Protein AF-A0A8H6ISG7-F1 (afdb_monomer)

pLDDT: mean 73.44, std 12.51, range [41.19, 93.44]

Structure (mmCIF, N/CA/C/O backbone):
data_AF-A0A8H6ISG7-F1
#
_entry.id   AF-A0A8H6ISG7-F1
#
loop_
_atom_site.group_PDB
_atom_site.id
_atom_site.type_symbol
_atom_site.label_atom_id
_atom_site.label_alt_id
_atom_site.label_comp_id
_atom_site.label_asym_id
_atom_site.label_entity_id
_atom_site.label_seq_id
_atom_site.pdbx_PDB_ins_code
_atom_site.Cartn_x
_atom_site.Cartn_y
_atom_site.Cartn_z
_atom_site.occupancy
_atom_site.B_iso_or_equiv
_atom_site.auth_seq_id
_atom_site.auth_comp_id
_atom_site.auth_asym_id
_atom_site.auth_atom_id
_atom_site.pdbx_PDB_model_num
ATOM 1 N N . MET A 1 1 ? -19.614 -17.439 -15.008 1.00 58.97 1 MET A N 1
ATOM 2 C CA . MET A 1 1 ? -18.173 -17.687 -14.762 1.00 58.97 1 MET A CA 1
ATOM 3 C C . MET A 1 1 ? -17.319 -16.466 -15.118 1.00 58.97 1 MET A C 1
ATOM 5 O O . MET A 1 1 ? -16.625 -15.982 -14.241 1.00 58.97 1 MET A O 1
ATOM 9 N N . ILE A 1 2 ? -17.455 -15.888 -16.321 1.00 61.12 2 ILE A N 1
ATOM 10 C CA . ILE A 1 2 ? -16.677 -14.717 -16.793 1.00 61.12 2 ILE A CA 1
ATOM 11 C C . ILE A 1 2 ? -16.737 -13.508 -15.840 1.00 61.12 2 ILE A C 1
ATOM 13 O O . ILE A 1 2 ? -15.701 -12.942 -15.509 1.00 61.12 2 ILE A O 1
ATOM 17 N N . PHE A 1 3 ? -17.918 -13.143 -15.332 1.00 62.28 3 PHE A N 1
ATOM 18 C CA . PHE A 1 3 ? -18.060 -12.014 -14.400 1.00 62.28 3 PHE A CA 1
ATOM 19 C C . PHE A 1 3 ? -17.389 -12.246 -13.044 1.00 62.28 3 PHE A C 1
ATOM 21 O O . PHE A 1 3 ? -16.776 -11.332 -12.502 1.00 62.28 3 PHE A O 1
ATOM 28 N N . ALA A 1 4 ? -17.436 -13.476 -12.527 1.00 59.69 4 ALA A N 1
ATOM 29 C CA . ALA A 1 4 ? -16.730 -13.838 -11.303 1.00 59.69 4 ALA A CA 1
ATOM 30 C C . ALA A 1 4 ? -15.213 -13.810 -11.507 1.00 59.69 4 ALA A C 1
ATOM 32 O O . ALA A 1 4 ? -14.496 -13.381 -10.610 1.00 59.69 4 ALA A O 1
ATOM 33 N N . THR A 1 5 ? -14.730 -14.207 -12.686 1.00 61.31 5 THR A N 1
ATOM 34 C CA . THR A 1 5 ? -13.318 -14.084 -13.058 1.00 61.31 5 THR A CA 1
ATOM 35 C C . THR A 1 5 ? -12.909 -12.617 -13.172 1.00 61.31 5 THR A C 1
ATOM 37 O O . THR A 1 5 ? -11.931 -12.232 -12.551 1.00 61.31 5 THR A O 1
ATOM 40 N N . ALA A 1 6 ? -13.684 -11.776 -13.864 1.00 61.09 6 ALA A N 1
ATOM 41 C CA . ALA A 1 6 ? -13.401 -10.347 -14.025 1.00 61.09 6 ALA A CA 1
ATOM 42 C C . ALA A 1 6 ? -13.440 -9.575 -12.693 1.00 61.09 6 ALA A C 1
ATOM 44 O O . ALA A 1 6 ? -12.592 -8.728 -12.441 1.00 61.09 6 ALA A O 1
ATOM 45 N N . ALA A 1 7 ? -14.387 -9.898 -11.810 1.00 61.16 7 ALA A N 1
ATOM 46 C CA . ALA A 1 7 ? -14.493 -9.285 -10.488 1.00 61.16 7 ALA A CA 1
ATOM 47 C C . ALA A 1 7 ? -13.478 -9.827 -9.471 1.00 61.16 7 ALA A C 1
ATOM 49 O O . ALA A 1 7 ? -13.265 -9.190 -8.443 1.00 61.16 7 ALA A O 1
ATOM 50 N N . ASN A 1 8 ? -12.870 -10.992 -9.725 1.00 63.88 8 ASN A N 1
ATOM 51 C CA . ASN A 1 8 ? -11.759 -11.539 -8.939 1.00 63.88 8 ASN A CA 1
ATOM 52 C C . ASN A 1 8 ? -10.390 -11.274 -9.574 1.00 63.88 8 ASN A C 1
ATOM 54 O O . ASN A 1 8 ? -9.382 -11.661 -8.985 1.00 63.88 8 ASN A O 1
ATOM 58 N N . TYR A 1 9 ? -10.341 -10.645 -10.748 1.00 60.16 9 TYR A N 1
ATOM 59 C CA . TYR A 1 9 ? -9.089 -10.375 -11.433 1.00 60.16 9 TYR A CA 1
ATOM 60 C C . TYR A 1 9 ? -8.355 -9.230 -10.729 1.00 60.16 9 TYR A C 1
ATOM 62 O O . TYR A 1 9 ? -8.958 -8.198 -10.440 1.00 60.16 9 TYR A O 1
ATOM 70 N N . ASN A 1 10 ? -7.078 -9.485 -10.445 1.00 61.47 10 ASN A N 1
ATOM 71 C CA . ASN A 1 10 ? -6.051 -8.635 -9.842 1.00 61.47 10 ASN A CA 1
ATOM 72 C C . ASN A 1 10 ? -6.325 -8.002 -8.451 1.00 61.47 10 ASN A C 1
ATOM 74 O O . ASN A 1 10 ? -7.437 -7.566 -8.137 1.00 61.47 10 ASN A O 1
ATOM 78 N N . PRO A 1 11 ? -5.302 -7.972 -7.571 1.00 61.62 11 PRO A N 1
ATOM 79 C CA . PRO A 1 11 ? -5.286 -7.173 -6.344 1.00 61.62 11 PRO A CA 1
ATOM 80 C C . PRO A 1 11 ? -5.482 -5.678 -6.628 1.00 61.62 11 PRO A C 1
ATOM 82 O O . PRO A 1 11 ? -4.610 -5.041 -7.222 1.00 61.62 11 PRO A O 1
ATOM 85 N N . ALA A 1 12 ? -6.585 -5.096 -6.148 1.00 76.19 12 ALA A N 1
ATOM 86 C CA . ALA A 1 12 ? -6.927 -3.719 -6.481 1.00 76.19 12 ALA A CA 1
ATOM 87 C C . ALA A 1 12 ? -6.268 -2.714 -5.535 1.00 76.19 12 ALA A C 1
ATOM 89 O O . ALA A 1 12 ? -6.306 -2.841 -4.305 1.00 76.19 12 ALA A O 1
ATOM 90 N N . VAL A 1 13 ? -5.736 -1.637 -6.116 1.00 84.25 13 VAL A N 1
ATOM 91 C CA . VAL A 1 13 ? -5.255 -0.476 -5.359 1.00 84.25 13 VAL A CA 1
ATOM 92 C C . VAL A 1 13 ? -6.395 0.510 -5.106 1.00 84.25 13 VAL A C 1
ATOM 94 O O . VAL A 1 13 ? -6.930 1.126 -6.034 1.00 84.25 13 VAL A O 1
ATOM 97 N N . VAL A 1 14 ? -6.741 0.723 -3.835 1.00 83.06 14 VAL A N 1
ATOM 98 C CA . VAL A 1 14 ? -7.757 1.691 -3.398 1.00 83.06 14 VAL A CA 1
ATOM 99 C C . VAL A 1 14 ? -7.090 2.929 -2.817 1.00 83.06 14 VAL A C 1
ATOM 101 O O . VAL A 1 14 ? -6.617 2.930 -1.684 1.00 83.06 14 VAL A O 1
ATOM 104 N N . TYR A 1 15 ? -7.083 4.022 -3.577 1.00 83.75 15 TYR A N 1
ATOM 105 C CA . TYR A 1 15 ? -6.537 5.296 -3.112 1.00 83.75 15 TYR A CA 1
ATOM 106 C C . TYR A 1 15 ? -7.538 6.061 -2.241 1.00 83.75 15 TYR A C 1
ATOM 108 O O . TYR A 1 15 ? -8.579 6.523 -2.724 1.00 83.75 15 TYR A O 1
ATOM 116 N N . ALA A 1 16 ? -7.183 6.279 -0.979 1.00 81.44 16 ALA A N 1
ATOM 117 C CA . ALA A 1 16 ? -8.003 7.000 -0.020 1.00 81.44 16 ALA A CA 1
ATOM 118 C C . ALA A 1 16 ? -7.260 8.168 0.637 1.00 81.44 16 ALA A C 1
ATOM 120 O O . ALA A 1 16 ? -6.038 8.178 0.799 1.00 81.44 16 ALA A O 1
ATOM 121 N N . GLU A 1 17 ? -8.042 9.160 1.042 1.00 80.44 17 GLU A N 1
ATOM 122 C CA . GLU A 1 17 ? -7.615 10.259 1.895 1.00 80.44 17 GLU A CA 1
ATOM 123 C C . GLU A 1 17 ? -8.287 10.129 3.256 1.00 80.44 17 GLU A C 1
ATOM 125 O O . GLU A 1 17 ? -9.472 9.797 3.361 1.00 80.44 17 GLU A O 1
ATOM 130 N N . LEU A 1 18 ? -7.510 10.388 4.304 1.00 78.25 18 LEU A N 1
ATOM 131 C CA . LEU A 1 18 ? -8.015 10.367 5.664 1.00 78.25 18 LEU A CA 1
ATOM 132 C C . LEU A 1 18 ? -8.812 11.644 5.938 1.00 78.25 18 LEU A C 1
ATOM 134 O O . LEU A 1 18 ? -8.313 12.752 5.751 1.00 78.25 18 LEU A O 1
ATOM 138 N N . LYS A 1 19 ? -10.044 11.485 6.417 1.00 76.94 19 LYS A N 1
ATOM 139 C CA . LYS A 1 19 ? -10.939 12.574 6.797 1.00 76.94 19 LYS A CA 1
ATOM 140 C C . LYS A 1 19 ? -11.297 12.455 8.272 1.00 76.94 19 LYS A C 1
ATOM 142 O O . LYS A 1 19 ? -11.947 11.497 8.694 1.00 76.94 19 LYS A O 1
ATOM 147 N N . MET A 1 20 ? -10.915 13.465 9.044 1.00 75.12 20 MET A N 1
ATOM 148 C CA . MET A 1 20 ? -11.363 13.619 10.424 1.00 75.12 20 MET A CA 1
ATOM 149 C C . MET A 1 20 ? -12.735 14.287 10.433 1.00 75.12 20 MET A C 1
ATOM 151 O O . MET A 1 20 ? -12.920 15.336 9.816 1.00 75.12 20 MET A O 1
ATOM 155 N N . ILE A 1 21 ? -13.697 13.680 11.122 1.00 72.12 21 ILE A N 1
ATOM 156 C CA . ILE A 1 21 ? -14.988 14.309 11.386 1.00 72.12 21 ILE A CA 1
ATOM 157 C C . ILE A 1 21 ? -14.853 15.036 12.728 1.00 72.12 21 ILE A C 1
ATOM 159 O O . ILE A 1 21 ? -14.630 14.373 13.749 1.00 72.12 21 ILE A O 1
ATOM 163 N N . PRO A 1 22 ? -14.945 16.377 12.754 1.00 62.28 22 PRO A N 1
ATOM 164 C CA . PRO A 1 22 ? -14.937 17.131 13.995 1.00 62.28 22 PRO A CA 1
ATOM 165 C C . PRO A 1 22 ? -16.258 16.879 14.731 1.00 62.28 22 PRO A C 1
ATOM 167 O O . PRO A 1 22 ? -17.225 17.606 14.561 1.00 62.28 22 PRO A O 1
ATOM 170 N N . ALA A 1 23 ? -16.314 15.818 15.530 1.00 55.38 23 ALA A N 1
ATOM 171 C CA . ALA A 1 23 ? -17.267 15.730 16.629 1.00 55.38 23 ALA A CA 1
ATOM 172 C C . ALA A 1 23 ? -16.659 16.460 17.838 1.00 55.38 23 ALA A C 1
ATOM 174 O O . ALA A 1 23 ? -15.430 16.498 17.975 1.00 55.38 23 ALA A O 1
ATOM 175 N N . GLY A 1 24 ? -17.506 17.076 18.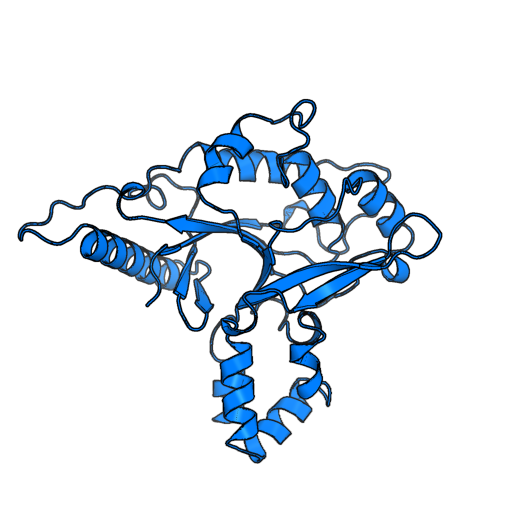663 1.00 55.75 24 GLY A N 1
ATOM 176 C CA . GLY A 1 24 ? -17.133 18.003 19.740 1.00 55.75 24 GLY A CA 1
ATOM 177 C C . GLY A 1 24 ? -16.155 17.466 20.789 1.00 55.75 24 GLY A C 1
ATOM 178 O O . GLY A 1 24 ? -15.590 18.261 21.525 1.00 55.75 24 GLY A O 1
ATOM 179 N N . GLU A 1 25 ? -15.855 16.166 20.801 1.00 64.62 25 GLU A N 1
ATOM 180 C CA . GLU A 1 25 ? -14.950 15.544 21.769 1.00 64.62 25 GLU A CA 1
ATOM 181 C C . GLU A 1 25 ? -13.854 14.700 21.104 1.00 64.62 25 GLU A C 1
ATOM 183 O O . GLU A 1 25 ? -13.923 14.319 19.929 1.00 64.62 25 GLU A O 1
ATOM 188 N N . TYR A 1 26 ? -12.781 14.482 21.860 1.00 63.06 26 TYR A N 1
ATOM 189 C CA . TYR A 1 26 ? -11.693 13.572 21.531 1.00 63.06 26 TYR A CA 1
ATOM 190 C C . TYR A 1 26 ? -12.002 12.200 22.153 1.00 63.06 26 TYR A C 1
ATOM 192 O O . TYR A 1 26 ? -12.434 12.171 23.303 1.00 63.06 26 TYR A O 1
ATOM 200 N N . PRO A 1 27 ? -11.774 11.070 21.461 1.00 68.88 27 PRO A N 1
ATOM 201 C CA . PRO A 1 27 ? -11.075 10.911 20.183 1.00 68.88 27 PRO A CA 1
ATOM 202 C C . PRO A 1 27 ? -11.920 11.276 18.954 1.00 68.88 27 PRO A C 1
ATOM 204 O O . PRO A 1 27 ? -13.132 11.059 18.891 1.00 68.88 27 PRO A O 1
ATOM 207 N N . LYS A 1 28 ? -11.254 11.808 17.922 1.00 74.12 28 LYS A N 1
ATOM 208 C CA . LYS A 1 28 ? -11.929 12.228 16.686 1.00 74.12 28 LYS A CA 1
ATOM 209 C C . LYS A 1 28 ? -12.389 11.006 15.898 1.00 74.12 28 LYS A C 1
ATOM 211 O O . LYS A 1 28 ? -11.669 10.018 15.805 1.00 74.12 28 LYS A O 1
ATOM 216 N N . LYS A 1 29 ? -13.567 11.075 15.273 1.00 75.62 29 LYS A N 1
ATOM 217 C CA . LYS A 1 29 ? -14.012 10.018 14.358 1.00 75.62 29 LYS A CA 1
ATOM 218 C C . LYS A 1 29 ? -13.212 10.098 13.061 1.00 75.62 29 LYS A C 1
ATOM 220 O O . LYS A 1 29 ? -13.208 11.131 12.385 1.00 75.62 29 LYS A O 1
ATOM 225 N N . ILE A 1 30 ? -12.558 8.997 12.710 1.00 76.94 30 ILE A N 1
ATOM 226 C CA . ILE A 1 30 ? -11.753 8.880 11.495 1.00 76.94 30 ILE A CA 1
ATOM 227 C C . ILE A 1 30 ? -12.571 8.184 10.418 1.00 76.94 30 ILE A C 1
ATOM 229 O O . ILE A 1 30 ? -13.151 7.123 10.629 1.00 76.94 30 ILE A O 1
ATOM 233 N N . THR A 1 31 ? -12.609 8.791 9.241 1.00 77.62 31 THR A N 1
ATOM 234 C CA . THR A 1 31 ? -13.238 8.225 8.050 1.00 77.62 31 THR A CA 1
ATOM 235 C C . THR A 1 31 ? -12.300 8.347 6.863 1.00 77.62 31 THR A C 1
ATOM 237 O O . THR A 1 31 ? -11.285 9.040 6.927 1.00 77.62 31 THR A O 1
ATOM 240 N N . PHE A 1 32 ? -12.636 7.670 5.774 1.00 79.56 32 PHE A N 1
ATOM 241 C CA . PHE A 1 32 ? -11.880 7.751 4.536 1.00 79.56 32 PHE A CA 1
ATOM 242 C C . PHE A 1 32 ? -12.788 8.255 3.432 1.00 79.56 32 PHE A C 1
ATOM 244 O O . PHE A 1 32 ? -13.911 7.776 3.270 1.00 79.56 32 PHE A O 1
ATOM 251 N N . SER A 1 33 ? -12.279 9.209 2.670 1.00 76.81 33 SER A N 1
ATOM 252 C CA . SER A 1 33 ? -12.863 9.632 1.406 1.00 76.81 33 SER A CA 1
ATOM 253 C C . SER A 1 33 ? -11.986 9.163 0.257 1.00 76.81 33 SER A C 1
ATOM 255 O O . SER A 1 33 ? -10.798 8.893 0.430 1.00 76.81 33 SER A O 1
ATOM 257 N N . SER A 1 34 ? -12.558 9.088 -0.937 1.00 72.12 34 SER A N 1
ATOM 258 C CA . SER A 1 34 ? -11.788 8.847 -2.157 1.00 72.12 34 SER A CA 1
ATOM 259 C C . SER A 1 34 ? -10.701 9.909 -2.314 1.00 72.12 34 SER A C 1
ATOM 261 O O . SER A 1 34 ? -11.002 11.102 -2.285 1.00 72.12 34 SER A O 1
ATOM 263 N N . GLY A 1 35 ? -9.446 9.481 -2.456 1.00 68.88 35 GLY A N 1
ATOM 264 C CA . GLY A 1 35 ? -8.317 10.405 -2.566 1.00 68.88 35 GLY A CA 1
ATOM 265 C C . GLY A 1 35 ? -8.165 11.009 -3.963 1.00 68.88 35 GLY A C 1
ATOM 266 O O . GLY A 1 35 ? -8.822 10.583 -4.915 1.00 68.88 35 GLY A O 1
ATOM 267 N N . ARG A 1 36 ? -7.235 11.958 -4.139 1.00 70.31 36 ARG A N 1
ATOM 268 C CA . ARG A 1 36 ? -6.942 12.557 -5.462 1.00 70.31 36 ARG A CA 1
ATOM 269 C C . ARG A 1 36 ? -6.574 11.546 -6.549 1.00 70.31 36 ARG A C 1
ATOM 271 O O . ARG A 1 36 ? -6.849 11.781 -7.718 1.00 70.31 36 ARG A O 1
ATOM 278 N N . ASN A 1 37 ? -5.983 10.413 -6.175 1.00 71.88 37 ASN A N 1
ATOM 279 C CA . ASN A 1 37 ? -5.624 9.347 -7.114 1.00 71.88 37 ASN A CA 1
ATOM 280 C C . ASN A 1 37 ? -6.754 8.329 -7.342 1.00 71.88 37 ASN A C 1
ATOM 282 O O . ASN A 1 37 ? -6.506 7.295 -7.953 1.00 71.88 37 ASN A O 1
ATOM 286 N N . ARG A 1 38 ? -7.994 8.603 -6.905 1.00 71.44 38 ARG A N 1
ATOM 287 C CA . ARG A 1 38 ? -9.145 7.698 -7.094 1.00 71.44 38 ARG A CA 1
ATOM 288 C C . ARG A 1 38 ? -9.345 7.269 -8.544 1.00 71.44 38 ARG A C 1
ATOM 290 O O . ARG A 1 38 ? -9.731 6.139 -8.804 1.00 71.44 38 ARG A O 1
ATOM 297 N N . GLU A 1 39 ? -9.042 8.158 -9.489 1.00 70.00 39 GLU A N 1
ATOM 298 C CA . GLU A 1 39 ? -9.181 7.894 -10.923 1.00 70.00 39 GLU A CA 1
ATOM 299 C C . GLU A 1 39 ? -8.242 6.805 -11.429 1.00 70.00 39 GLU A C 1
ATOM 301 O O . GLU A 1 39 ? -8.452 6.307 -12.534 1.00 70.00 39 GLU A O 1
ATOM 306 N N . ARG A 1 40 ? -7.219 6.475 -10.631 1.00 74.50 40 ARG A N 1
ATOM 307 C CA . ARG A 1 40 ? -6.215 5.467 -10.942 1.00 74.50 40 ARG A CA 1
ATOM 308 C C . ARG A 1 40 ? -6.540 4.090 -10.373 1.00 74.50 40 ARG A C 1
ATOM 310 O O . ARG A 1 40 ? -5.888 3.131 -10.760 1.00 74.50 40 ARG A O 1
ATOM 317 N N . SER A 1 41 ? -7.512 3.999 -9.466 1.00 70.81 41 SER A N 1
ATOM 318 C CA . SER A 1 41 ? -7.909 2.747 -8.822 1.00 70.81 41 SER A CA 1
ATOM 319 C C . SER A 1 41 ? -8.535 1.778 -9.827 1.00 70.81 41 SER A C 1
ATOM 321 O O . SER A 1 41 ? -9.353 2.195 -10.651 1.00 70.81 41 SER A O 1
ATOM 323 N N . GLU A 1 42 ? -8.213 0.487 -9.723 1.00 69.88 42 GLU A N 1
ATOM 324 C CA . GLU A 1 42 ? -8.805 -0.570 -10.562 1.00 69.88 42 GLU A CA 1
ATOM 325 C C . GLU A 1 42 ? -10.327 -0.677 -10.403 1.00 69.88 42 GLU A C 1
ATOM 327 O O . GLU A 1 42 ? -11.025 -1.036 -11.350 1.00 69.88 42 GLU A O 1
ATOM 332 N N . PHE A 1 43 ? -10.886 -0.224 -9.273 1.00 68.94 43 PHE A N 1
ATOM 333 C CA . PHE A 1 43 ? -12.339 -0.114 -9.101 1.00 68.94 43 PHE A CA 1
ATOM 334 C C . PHE A 1 43 ? -13.008 0.766 -10.161 1.00 68.94 43 PHE A C 1
ATOM 336 O O . PHE A 1 43 ? -14.195 0.602 -10.440 1.00 68.94 43 PHE A O 1
ATOM 343 N N . ARG A 1 44 ? -12.266 1.679 -10.802 1.00 67.75 44 ARG A N 1
ATOM 344 C CA . ARG A 1 44 ? -12.774 2.426 -11.954 1.00 67.75 44 ARG A CA 1
ATOM 345 C C . ARG A 1 44 ? -12.998 1.525 -13.165 1.00 67.75 44 ARG A C 1
ATOM 347 O O . ARG A 1 44 ? -13.991 1.723 -13.852 1.00 67.75 44 ARG A O 1
ATOM 354 N N . GLN A 1 45 ? -12.117 0.562 -13.434 1.00 71.62 45 GLN A N 1
ATOM 355 C CA . GLN A 1 45 ? -12.304 -0.373 -14.546 1.00 71.62 45 GLN A CA 1
ATOM 356 C C . GLN A 1 45 ? -13.523 -1.259 -14.296 1.00 71.62 45 GLN A C 1
ATOM 358 O O . GLN A 1 45 ? -14.384 -1.354 -15.167 1.00 71.62 45 GLN A O 1
ATOM 363 N N . LEU A 1 46 ? -13.671 -1.781 -13.073 1.00 73.25 46 LEU A N 1
ATOM 364 C CA . LEU A 1 46 ? -14.876 -2.510 -12.666 1.00 73.25 46 LEU A CA 1
ATOM 365 C C . LEU A 1 46 ? -16.138 -1.648 -12.822 1.00 73.25 46 LEU A C 1
ATOM 367 O O . LEU A 1 46 ? -17.154 -2.126 -13.315 1.00 73.25 46 LEU A O 1
ATOM 371 N N . ARG A 1 47 ? -16.073 -0.355 -12.475 1.00 72.94 47 ARG A N 1
ATOM 372 C CA . ARG A 1 47 ? -17.187 0.586 -12.668 1.00 72.94 47 ARG A CA 1
ATOM 373 C C . ARG A 1 47 ? -17.496 0.855 -14.134 1.00 72.94 47 ARG A C 1
ATOM 375 O O . ARG A 1 47 ? -18.665 0.872 -14.494 1.00 72.94 47 ARG A O 1
ATOM 382 N N . ASN A 1 48 ? -16.485 1.061 -14.970 1.00 75.38 48 ASN A N 1
ATOM 383 C CA . ASN A 1 48 ? -16.683 1.271 -16.401 1.00 75.38 48 ASN A CA 1
ATOM 384 C C . ASN A 1 48 ? -17.330 0.036 -17.044 1.00 75.38 48 ASN A C 1
ATOM 386 O O . ASN A 1 48 ? -18.278 0.178 -17.809 1.00 75.38 48 ASN A O 1
ATOM 390 N N . LEU A 1 49 ? -16.873 -1.164 -16.674 1.00 76.50 49 LEU A N 1
ATOM 391 C CA . LEU A 1 49 ? -17.476 -2.422 -17.109 1.00 76.50 49 LEU A CA 1
ATOM 392 C C . LEU A 1 49 ? -18.921 -2.560 -16.614 1.00 76.50 49 LEU A C 1
ATOM 394 O O . LEU A 1 49 ? -19.780 -2.970 -17.381 1.00 76.50 49 LEU A O 1
ATOM 398 N N . ALA A 1 50 ? -19.214 -2.176 -15.368 1.00 77.56 50 ALA A N 1
ATOM 399 C CA . ALA A 1 50 ? -20.572 -2.230 -14.819 1.00 77.56 50 ALA A CA 1
ATOM 400 C C . ALA A 1 50 ? -21.530 -1.244 -15.507 1.00 77.56 50 ALA A C 1
ATOM 402 O O . ALA A 1 50 ? -22.717 -1.517 -15.637 1.00 77.56 50 ALA A O 1
ATOM 403 N N . VAL A 1 51 ? -21.025 -0.091 -15.958 1.00 80.31 51 VAL A N 1
ATOM 404 C CA . VAL A 1 51 ? -21.808 0.857 -16.766 1.00 80.31 51 VAL A CA 1
ATOM 405 C C . VAL A 1 51 ? -22.068 0.295 -18.163 1.00 80.31 51 VAL A C 1
ATOM 407 O O . VAL A 1 51 ? -23.166 0.460 -18.683 1.00 80.31 51 VAL A O 1
ATOM 410 N N . ALA A 1 52 ? -21.073 -0.359 -18.763 1.00 83.88 52 ALA A N 1
ATOM 411 C CA . ALA A 1 52 ? -21.174 -0.894 -20.116 1.00 83.88 52 ALA A CA 1
ATOM 412 C C . ALA A 1 52 ? -21.992 -2.195 -20.204 1.00 83.88 52 ALA A C 1
ATOM 414 O O . ALA A 1 52 ? -22.573 -2.468 -21.250 1.00 83.88 52 ALA A O 1
ATOM 415 N N . ILE A 1 53 ? -22.027 -3.000 -19.135 1.00 84.25 53 ILE A N 1
ATOM 416 C CA . ILE A 1 53 ? -22.617 -4.345 -19.123 1.00 84.25 53 ILE A CA 1
ATOM 417 C C . ILE A 1 53 ? -23.588 -4.463 -17.930 1.00 84.25 53 ILE A C 1
ATOM 419 O O . ILE A 1 53 ? -23.146 -4.695 -16.797 1.00 84.25 53 ILE A O 1
ATOM 423 N N . PRO A 1 54 ? -24.910 -4.319 -18.146 1.00 84.38 54 PRO A N 1
ATOM 424 C CA . PRO A 1 54 ? -25.920 -4.374 -17.084 1.00 84.38 54 PRO A CA 1
ATOM 425 C C . PRO A 1 54 ? -25.888 -5.660 -16.243 1.00 84.38 54 PRO A C 1
ATOM 427 O O . PRO A 1 54 ? -26.041 -5.613 -15.022 1.00 84.38 54 PRO A O 1
ATOM 430 N N . GLU A 1 55 ? -25.620 -6.809 -16.861 1.00 82.62 55 GLU A N 1
ATOM 431 C CA . GLU A 1 55 ? -25.510 -8.107 -16.188 1.00 82.62 55 GLU A CA 1
ATOM 432 C C . GLU A 1 55 ? -24.294 -8.157 -15.255 1.00 82.62 55 GLU A C 1
ATOM 434 O O . GLU A 1 55 ? -24.345 -8.764 -14.182 1.00 82.62 55 GLU A O 1
ATOM 439 N N . PHE A 1 56 ? -23.206 -7.473 -15.623 1.00 80.06 56 PHE A N 1
ATOM 440 C CA . PHE A 1 56 ? -22.027 -7.346 -14.772 1.00 80.06 56 PHE A CA 1
ATOM 441 C C . PHE A 1 56 ? -22.299 -6.443 -13.568 1.00 80.06 56 PHE A C 1
ATOM 443 O O . PHE A 1 56 ? -21.852 -6.745 -12.461 1.00 80.06 56 PHE A O 1
ATOM 450 N N . ARG A 1 57 ? -23.082 -5.371 -13.746 1.00 80.25 57 ARG A N 1
ATOM 451 C CA . ARG A 1 57 ? -23.549 -4.540 -12.629 1.00 80.25 57 ARG A CA 1
ATOM 452 C C . ARG A 1 57 ? -24.395 -5.344 -11.650 1.00 80.25 57 ARG A C 1
ATOM 454 O O . ARG A 1 57 ? -24.102 -5.319 -10.459 1.00 80.25 57 ARG A O 1
ATOM 461 N N . ALA A 1 58 ? -25.388 -6.084 -12.142 1.00 80.12 58 ALA A N 1
ATOM 462 C CA . ALA A 1 58 ? -26.233 -6.931 -11.300 1.00 80.12 58 ALA A CA 1
ATOM 463 C C . ALA A 1 58 ? -25.401 -7.976 -10.534 1.00 80.12 58 ALA A C 1
ATOM 465 O O . ALA A 1 58 ? -25.617 -8.197 -9.343 1.00 80.12 58 ALA A O 1
ATOM 466 N N . PHE A 1 59 ? -24.390 -8.561 -11.188 1.00 80.38 59 PHE A N 1
ATOM 467 C CA . PHE A 1 59 ? -23.439 -9.463 -10.542 1.00 80.38 59 PHE A CA 1
ATOM 468 C C . PHE A 1 59 ? -22.646 -8.775 -9.418 1.00 80.38 59 PHE A C 1
ATOM 470 O O . PHE A 1 59 ? -22.566 -9.298 -8.305 1.00 80.38 59 PHE A O 1
ATOM 477 N N . LEU A 1 60 ? -22.073 -7.597 -9.680 1.00 73.75 60 LEU A N 1
ATOM 478 C CA . LEU A 1 60 ? -21.312 -6.842 -8.683 1.00 73.75 60 LEU A CA 1
ATOM 479 C C . LEU A 1 60 ? -22.188 -6.388 -7.514 1.00 73.75 60 LEU A C 1
ATOM 481 O O . LEU A 1 60 ? -21.739 -6.448 -6.375 1.00 73.75 60 LEU A O 1
ATOM 485 N N . GLU A 1 61 ? -23.431 -5.982 -7.761 1.00 76.44 61 GLU A N 1
ATOM 486 C CA . GLU A 1 61 ? -24.386 -5.611 -6.712 1.00 76.44 61 GLU A CA 1
ATOM 487 C C . GLU A 1 61 ? -24.821 -6.813 -5.862 1.00 76.44 61 GLU A C 1
ATOM 489 O O . GLU A 1 61 ? -25.050 -6.660 -4.663 1.00 76.44 61 GLU A O 1
ATOM 494 N N . ALA A 1 62 ? -24.885 -8.017 -6.436 1.00 75.81 62 ALA A N 1
ATOM 495 C CA . ALA A 1 62 ? -25.125 -9.240 -5.674 1.00 75.81 62 ALA A CA 1
ATOM 496 C C . ALA A 1 62 ? -23.925 -9.620 -4.784 1.00 75.81 62 ALA A C 1
ATOM 498 O O . ALA A 1 62 ? -24.116 -10.102 -3.671 1.00 75.81 62 ALA A O 1
ATOM 499 N N . GLN A 1 63 ? -22.692 -9.384 -5.251 1.00 70.94 63 GLN A N 1
ATOM 500 C CA . GLN A 1 63 ? -21.458 -9.733 -4.528 1.00 70.94 63 GLN A CA 1
ATOM 501 C C . GLN A 1 63 ? -21.040 -8.685 -3.486 1.00 70.94 63 GLN A C 1
ATOM 503 O O . GLN A 1 63 ? -20.626 -9.022 -2.381 1.00 70.94 63 GLN A O 1
ATOM 508 N N . LEU A 1 64 ? -21.126 -7.404 -3.843 1.00 65.62 64 LEU A N 1
ATOM 509 C CA . LEU A 1 64 ? -20.649 -6.261 -3.052 1.00 65.62 64 LEU A CA 1
ATOM 510 C C . LEU A 1 64 ? -21.802 -5.494 -2.374 1.00 65.62 64 LEU A C 1
ATOM 512 O O . LEU A 1 64 ? -21.575 -4.481 -1.702 1.00 65.62 64 LEU A O 1
ATOM 516 N N . GLY A 1 65 ? -23.044 -5.945 -2.576 1.00 65.81 65 GLY A N 1
ATOM 517 C CA . GLY A 1 65 ? -24.269 -5.246 -2.188 1.00 65.81 65 GLY A CA 1
ATOM 518 C C . GLY A 1 65 ? -24.625 -4.084 -3.128 1.00 65.81 65 GLY A C 1
ATOM 519 O O . GLY A 1 65 ? -23.818 -3.644 -3.949 1.00 65.81 65 GLY A O 1
ATOM 520 N N . LYS A 1 66 ? -25.810 -3.480 -2.929 1.00 58.75 66 LYS A N 1
ATOM 521 C CA . LYS A 1 66 ? -26.301 -2.258 -3.629 1.00 58.75 66 LYS A CA 1
ATOM 522 C C . LYS A 1 66 ? -25.418 -1.005 -3.435 1.00 58.75 66 LYS A C 1
ATOM 524 O O . LYS A 1 66 ? -25.782 0.113 -3.783 1.00 58.75 66 LYS A O 1
ATOM 529 N N . THR A 1 67 ? -24.256 -1.171 -2.822 1.00 57.94 67 THR A N 1
ATOM 530 C CA . THR A 1 67 ? -23.265 -0.155 -2.480 1.00 57.94 67 THR A CA 1
ATOM 531 C C . THR A 1 67 ? -22.261 0.130 -3.597 1.00 57.94 67 THR A C 1
ATOM 533 O O . THR A 1 67 ? -21.364 0.945 -3.387 1.00 57.94 67 THR A O 1
ATOM 536 N N . PHE A 1 68 ? -22.406 -0.476 -4.779 1.00 58.66 68 PHE A N 1
ATOM 537 C CA . PHE A 1 68 ? -21.472 -0.290 -5.892 1.00 58.66 68 PHE A CA 1
ATOM 538 C C . PHE A 1 68 ? -21.340 1.180 -6.343 1.00 58.66 68 PHE A C 1
ATOM 540 O O . PHE A 1 68 ? -20.235 1.715 -6.451 1.00 58.66 68 PHE A O 1
ATOM 547 N N . ASP A 1 69 ? -22.456 1.898 -6.480 1.00 59.78 69 ASP A N 1
ATOM 548 C CA . ASP A 1 69 ? -22.440 3.331 -6.819 1.00 59.78 69 ASP A CA 1
ATOM 549 C C . ASP A 1 69 ? -21.833 4.201 -5.701 1.00 59.78 69 ASP A C 1
ATOM 551 O O . ASP A 1 69 ? -21.329 5.306 -5.929 1.00 59.78 69 ASP A O 1
ATOM 555 N N . LEU A 1 70 ? -21.822 3.680 -4.471 1.00 58.66 70 LEU A N 1
ATOM 556 C CA . LEU A 1 70 ? -21.250 4.328 -3.297 1.00 58.66 70 LEU A CA 1
ATOM 557 C C . LEU A 1 70 ? -19.736 4.108 -3.168 1.00 58.66 70 LEU A C 1
ATOM 559 O O . LEU A 1 70 ? -19.116 4.803 -2.361 1.00 58.66 70 LEU A O 1
ATOM 563 N N . LEU A 1 71 ? -19.116 3.238 -3.975 1.00 58.44 71 LEU A N 1
ATOM 564 C CA . LEU A 1 71 ? -17.665 2.991 -3.947 1.00 58.44 71 LEU A CA 1
ATOM 565 C C . LEU A 1 71 ? -16.852 4.254 -4.248 1.00 58.44 71 LEU A C 1
ATOM 567 O O . LEU A 1 71 ? -15.797 4.480 -3.660 1.00 58.44 71 LEU A O 1
ATOM 571 N N . GLY A 1 72 ? -17.388 5.145 -5.090 1.00 57.66 72 GLY A N 1
ATOM 572 C CA . GLY A 1 72 ? -16.781 6.449 -5.358 1.00 57.66 72 GLY A CA 1
ATOM 573 C C . GLY A 1 72 ? -16.794 7.410 -4.161 1.00 57.66 72 GLY A C 1
ATOM 574 O O . GLY A 1 72 ? -16.035 8.382 -4.167 1.00 57.66 72 GLY A O 1
ATOM 575 N N . ARG A 1 73 ? -17.631 7.163 -3.142 1.00 62.44 73 ARG A N 1
ATOM 576 C CA . ARG A 1 73 ? -17.752 7.977 -1.916 1.00 62.44 73 ARG A CA 1
ATOM 577 C C . ARG A 1 73 ? -17.170 7.288 -0.676 1.00 62.44 73 ARG A C 1
ATOM 579 O O . ARG A 1 73 ? -16.630 7.980 0.182 1.00 62.44 73 ARG A O 1
ATOM 586 N N . TYR A 1 74 ? -17.254 5.961 -0.595 1.00 69.75 74 TYR A N 1
ATOM 587 C CA . TYR A 1 74 ? -16.826 5.147 0.544 1.00 69.75 74 TYR A CA 1
ATOM 588 C C . TYR A 1 74 ? -15.856 4.050 0.083 1.00 69.75 74 TYR A C 1
ATOM 590 O O . TYR A 1 74 ? -16.257 2.890 -0.035 1.00 69.75 74 TYR A O 1
ATOM 598 N N . PRO A 1 75 ? -14.576 4.390 -0.156 1.00 69.38 75 PRO A N 1
ATOM 599 C CA . PRO A 1 75 ? -13.601 3.468 -0.747 1.00 69.38 75 PRO A CA 1
ATOM 600 C C . PRO A 1 75 ? -13.404 2.183 0.067 1.00 69.38 75 PRO A C 1
ATOM 602 O O . PRO A 1 75 ? -13.122 1.129 -0.486 1.00 69.38 75 PRO A O 1
ATOM 605 N N . LEU A 1 76 ? -13.609 2.244 1.384 1.00 73.69 76 LEU A N 1
ATOM 606 C CA . LEU A 1 76 ? -13.416 1.100 2.274 1.00 73.69 76 LEU A CA 1
ATOM 607 C C . LEU A 1 76 ? -14.436 -0.022 2.066 1.00 73.69 76 LEU A C 1
ATOM 609 O O . LEU A 1 76 ? -14.122 -1.174 2.335 1.00 73.69 76 LEU A O 1
ATOM 613 N N . LYS A 1 77 ? -15.639 0.300 1.569 1.00 71.12 77 LYS A N 1
ATOM 614 C CA . LYS A 1 77 ? -16.668 -0.710 1.278 1.00 71.12 77 LYS A CA 1
ATOM 615 C C . LYS A 1 77 ? -16.298 -1.595 0.087 1.00 71.12 77 LYS A C 1
ATOM 617 O O . LYS A 1 77 ? -16.895 -2.649 -0.080 1.00 71.12 77 LYS A O 1
ATOM 622 N N . ALA A 1 78 ? -15.347 -1.151 -0.733 1.00 66.75 78 ALA A N 1
ATOM 623 C CA . ALA A 1 78 ? -14.881 -1.876 -1.907 1.00 66.75 78 ALA A CA 1
ATOM 624 C C . ALA A 1 78 ? -13.854 -2.961 -1.562 1.00 66.75 78 ALA A C 1
ATOM 626 O O . ALA A 1 78 ? -13.671 -3.883 -2.344 1.00 66.75 78 ALA A O 1
ATOM 627 N N . ILE A 1 79 ? -13.163 -2.831 -0.425 1.00 77.75 79 ILE A N 1
ATOM 628 C CA . ILE A 1 79 ? -11.957 -3.608 -0.132 1.00 77.75 79 ILE A CA 1
ATOM 629 C C . ILE A 1 79 ? -12.313 -5.072 0.114 1.00 77.75 79 ILE A C 1
ATOM 631 O O . ILE A 1 79 ? -13.005 -5.409 1.079 1.00 77.75 79 ILE A O 1
ATOM 635 N N . ARG A 1 80 ? -11.769 -5.940 -0.739 1.00 78.31 80 ARG A N 1
ATOM 636 C CA . ARG A 1 80 ? -11.851 -7.398 -0.648 1.00 78.31 80 ARG A CA 1
ATOM 637 C C . ARG A 1 80 ? -10.747 -7.940 0.262 1.00 78.31 80 ARG A C 1
ATOM 639 O O . ARG A 1 80 ? -9.847 -8.630 -0.203 1.00 78.31 80 ARG A O 1
ATOM 646 N N . GLY A 1 81 ? -10.805 -7.623 1.555 1.00 81.56 81 GLY A N 1
ATOM 647 C CA . GLY A 1 81 ? -10.013 -8.327 2.567 1.00 81.56 81 GLY A CA 1
ATOM 648 C C . GLY A 1 81 ? -8.503 -8.330 2.308 1.00 81.56 81 GLY A C 1
ATOM 649 O O . GLY A 1 81 ? -7.850 -7.289 2.245 1.00 81.56 81 GLY A O 1
ATOM 650 N N . ASP A 1 82 ? -7.988 -9.549 2.199 1.00 80.81 82 ASP A N 1
ATOM 651 C CA . ASP A 1 82 ? -6.612 -9.964 1.928 1.00 80.81 82 ASP A CA 1
ATOM 652 C C . ASP A 1 82 ? -6.154 -9.698 0.486 1.00 80.81 82 ASP A C 1
ATOM 654 O O . ASP A 1 82 ? -4.952 -9.625 0.234 1.00 80.81 82 ASP A O 1
ATOM 658 N N . LYS A 1 83 ? -7.086 -9.501 -0.454 1.00 82.75 83 LYS A N 1
ATOM 659 C CA . LYS A 1 83 ? -6.768 -9.286 -1.873 1.00 82.75 83 LYS A CA 1
ATOM 660 C C . LYS A 1 83 ? -6.407 -7.847 -2.200 1.00 82.75 83 LYS A C 1
ATOM 662 O O . LYS A 1 83 ? -5.559 -7.616 -3.047 1.00 82.75 83 LYS A O 1
ATOM 667 N N . ASP A 1 84 ? -7.060 -6.876 -1.571 1.00 84.88 84 ASP A N 1
ATOM 668 C CA . ASP A 1 84 ? -6.943 -5.466 -1.958 1.00 84.88 84 ASP A CA 1
ATOM 669 C C . ASP A 1 84 ? -6.046 -4.686 -1.005 1.00 84.88 84 ASP A C 1
ATOM 671 O O . ASP A 1 84 ? -5.904 -5.044 0.164 1.00 84.88 84 ASP A O 1
ATOM 675 N N . ILE A 1 85 ? -5.479 -3.580 -1.493 1.00 89.19 85 ILE A N 1
ATOM 676 C CA . ILE A 1 85 ? -4.663 -2.662 -0.694 1.00 89.19 85 ILE A CA 1
ATOM 677 C C . ILE A 1 85 ? -5.315 -1.283 -0.574 1.00 89.19 85 ILE A C 1
ATOM 679 O O . ILE A 1 85 ? -5.630 -0.620 -1.565 1.00 89.19 85 ILE A O 1
ATOM 683 N N . LEU A 1 86 ? -5.461 -0.806 0.665 1.00 88.81 86 LEU A N 1
ATOM 684 C CA . LEU A 1 86 ? -5.858 0.570 0.961 1.00 88.81 86 LEU A CA 1
ATOM 685 C C . LEU A 1 86 ? -4.632 1.480 0.964 1.00 88.81 86 LEU A C 1
ATOM 687 O O . LEU A 1 86 ? -3.883 1.504 1.938 1.00 88.81 86 LEU A O 1
ATOM 691 N N . VAL A 1 87 ? -4.439 2.269 -0.089 1.00 88.50 87 VAL A N 1
ATOM 692 C CA . VAL A 1 87 ? -3.332 3.226 -0.178 1.00 88.50 87 VAL A CA 1
ATOM 693 C C . VAL A 1 87 ? -3.743 4.587 0.360 1.00 88.50 87 VAL A C 1
ATOM 695 O O . VAL A 1 87 ? -4.619 5.263 -0.183 1.00 88.50 87 VAL A O 1
ATOM 698 N N . ILE A 1 88 ? -3.043 5.022 1.400 1.00 84.00 88 ILE A N 1
ATOM 699 C CA . ILE A 1 88 ? -3.280 6.276 2.105 1.00 84.00 88 ILE A CA 1
ATOM 700 C C . ILE A 1 88 ? -2.211 7.284 1.695 1.00 84.00 88 ILE A C 1
ATOM 702 O O . ILE A 1 88 ? -1.009 7.006 1.735 1.00 84.00 88 ILE A O 1
ATOM 706 N N . SER A 1 89 ? -2.654 8.478 1.303 1.00 74.50 89 SER A N 1
ATOM 707 C CA . SER A 1 89 ? -1.766 9.600 1.008 1.00 74.50 89 SER A CA 1
ATOM 708 C C . SER A 1 89 ? -1.809 10.641 2.123 1.00 74.50 89 SER A C 1
ATOM 710 O O . SER A 1 89 ? -2.861 11.202 2.419 1.00 74.50 89 SER A O 1
ATOM 712 N N . PHE A 1 90 ? -0.651 10.947 2.709 1.00 66.31 90 PHE A N 1
ATOM 713 C CA . PHE A 1 90 ? -0.528 11.919 3.804 1.00 66.31 90 PHE A CA 1
ATOM 714 C C . PHE A 1 90 ? -0.195 13.346 3.340 1.00 66.31 90 PHE A C 1
ATOM 716 O O . PHE A 1 90 ? 0.103 14.212 4.157 1.00 66.31 90 PHE A O 1
ATOM 723 N N . HIS A 1 91 ? -0.278 13.628 2.035 1.00 56.44 91 HIS A N 1
ATOM 724 C CA . HIS A 1 91 ? 0.080 14.931 1.457 1.00 56.44 91 HIS A CA 1
ATOM 725 C C . HIS A 1 91 ? -0.745 16.123 1.966 1.00 56.44 91 HIS A C 1
ATOM 727 O O . HIS A 1 91 ? -0.321 17.263 1.805 1.00 56.44 91 HIS A O 1
ATOM 733 N N . ARG A 1 92 ? -1.931 15.891 2.536 1.00 51.41 92 ARG A N 1
ATOM 734 C CA . ARG A 1 92 ? -2.809 16.939 3.076 1.00 51.41 92 ARG A CA 1
ATOM 735 C C . ARG A 1 92 ? -3.342 16.552 4.445 1.00 51.41 92 ARG A C 1
ATOM 737 O O . ARG A 1 92 ? -4.549 16.551 4.651 1.00 51.41 92 ARG A O 1
ATOM 744 N N . PHE A 1 93 ? -2.467 16.174 5.368 1.00 55.12 93 PHE A N 1
ATOM 745 C CA . PHE A 1 93 ? -2.925 15.940 6.729 1.00 55.12 93 PHE A CA 1
ATOM 746 C C . PHE A 1 93 ? -3.214 17.290 7.414 1.00 55.12 93 PHE A C 1
ATOM 748 O O . PHE A 1 93 ? -2.278 18.066 7.621 1.00 55.12 93 PHE A O 1
ATOM 755 N N . PRO A 1 94 ? -4.482 17.624 7.730 1.00 41.19 94 PRO A N 1
ATOM 756 C CA . PRO A 1 94 ? -4.812 18.892 8.353 1.00 41.19 94 PRO A CA 1
ATOM 757 C C . PRO A 1 94 ? -4.589 18.750 9.862 1.00 41.19 94 PRO A C 1
ATOM 759 O O . PRO A 1 94 ? -5.470 18.319 10.596 1.00 41.19 94 PRO A O 1
ATOM 762 N N . GLY A 1 95 ? -3.391 19.090 10.327 1.00 52.12 95 GLY A N 1
ATOM 763 C CA . GLY A 1 95 ? -3.115 19.283 11.751 1.00 52.12 95 GLY A CA 1
ATOM 764 C C . GLY A 1 95 ? -2.586 18.070 12.523 1.00 52.12 95 GLY A C 1
ATOM 765 O O . GLY A 1 95 ? -2.630 16.920 12.099 1.00 52.12 95 GLY A O 1
ATOM 766 N N . PHE A 1 96 ? -2.028 18.371 13.693 1.00 58.56 96 PHE A N 1
ATOM 767 C CA . PHE A 1 96 ? -1.344 17.441 14.587 1.00 58.56 96 PHE A CA 1
ATOM 768 C C . PHE A 1 96 ? -2.338 16.520 15.307 1.00 58.56 96 PHE A C 1
ATOM 770 O O . PHE A 1 96 ? -2.720 16.783 16.445 1.00 58.56 96 PHE A O 1
ATOM 777 N N . LEU A 1 97 ? -2.767 15.425 14.673 1.00 66.12 97 LEU A N 1
ATOM 778 C CA . LEU A 1 97 ? -3.498 14.387 15.400 1.00 66.12 97 LEU A CA 1
ATOM 779 C C . LEU A 1 97 ? -2.519 13.604 16.284 1.00 66.12 97 LEU A C 1
ATOM 781 O O . LEU A 1 97 ? -1.535 13.039 15.801 1.00 66.12 97 LEU A O 1
ATOM 785 N N . ASN A 1 98 ? -2.796 13.545 17.588 1.00 73.00 98 ASN A N 1
ATOM 786 C CA . ASN A 1 98 ? -2.076 12.655 18.491 1.00 73.00 98 ASN A CA 1
ATOM 787 C C . ASN A 1 98 ? -2.516 11.207 18.222 1.00 73.00 98 ASN A C 1
ATOM 789 O O . ASN A 1 98 ? -3.468 10.713 18.818 1.00 73.00 98 ASN A O 1
ATOM 793 N N . TRP A 1 99 ? -1.833 10.532 17.298 1.00 74.75 99 TRP A N 1
ATOM 794 C CA . TRP A 1 99 ? -2.150 9.156 16.908 1.00 74.75 99 TRP A CA 1
ATOM 795 C C . TRP A 1 99 ? -2.086 8.160 18.058 1.00 74.75 99 TRP A C 1
ATOM 797 O O . TRP A 1 99 ? -2.837 7.189 18.064 1.00 74.75 99 TRP A O 1
ATOM 807 N N . ARG A 1 100 ? -1.215 8.413 19.040 1.00 72.62 100 ARG A N 1
ATOM 808 C CA . ARG A 1 100 ? -1.079 7.554 20.212 1.00 72.62 100 ARG A CA 1
ATOM 809 C C . ARG A 1 100 ? -2.319 7.637 21.088 1.00 72.62 100 ARG A C 1
ATOM 811 O O . ARG A 1 100 ? -2.939 6.615 21.356 1.00 72.62 100 ARG A O 1
ATOM 818 N N . ALA A 1 101 ? -2.709 8.847 21.485 1.00 72.31 101 ALA A N 1
ATOM 819 C CA . ALA A 1 101 ? -3.914 9.039 22.286 1.00 72.31 101 ALA A CA 1
ATOM 820 C C . ALA A 1 101 ? -5.178 8.611 21.512 1.00 72.31 101 ALA A C 1
ATOM 822 O O . ALA A 1 101 ? -6.088 8.030 22.099 1.00 72.31 101 ALA A O 1
ATOM 823 N N . GLN A 1 102 ? -5.189 8.777 20.185 1.00 74.38 102 GLN A N 1
ATOM 824 C CA . GLN A 1 102 ? -6.282 8.320 19.331 1.00 74.38 102 GLN A CA 1
ATOM 825 C C . GLN A 1 102 ? -6.387 6.799 19.375 1.00 74.38 102 GLN A C 1
ATOM 827 O O . GLN A 1 102 ? -7.484 6.289 19.564 1.00 74.38 102 GLN A O 1
ATOM 832 N N . ALA A 1 103 ? -5.271 6.081 19.231 1.00 72.19 103 ALA A N 1
ATOM 833 C CA . ALA A 1 103 ? -5.255 4.626 19.266 1.00 72.19 103 ALA A CA 1
ATOM 834 C C . ALA A 1 103 ? -5.657 4.082 20.648 1.00 72.19 103 ALA A C 1
ATOM 836 O O . ALA A 1 103 ? -6.414 3.119 20.713 1.00 72.19 103 ALA A O 1
ATOM 837 N N . VAL A 1 104 ? -5.218 4.725 21.742 1.00 71.62 104 VAL A N 1
ATOM 838 C CA . VAL A 1 104 ? -5.592 4.355 23.125 1.00 71.62 104 VAL A CA 1
ATOM 839 C C . VAL A 1 104 ? -7.102 4.455 23.301 1.00 71.62 104 VAL A C 1
ATOM 841 O O . VAL A 1 104 ? -7.764 3.470 23.617 1.00 71.62 104 VAL A O 1
ATOM 844 N N . LEU A 1 105 ? -7.669 5.626 23.016 1.00 68.81 105 LEU A N 1
ATOM 845 C CA . LEU A 1 105 ? -9.094 5.875 23.228 1.00 68.81 105 LEU A CA 1
ATOM 846 C C . LEU A 1 105 ? -9.978 5.127 22.221 1.00 68.81 105 LEU A C 1
ATOM 848 O O . LEU A 1 105 ? -11.050 4.639 22.577 1.00 68.81 105 LEU A O 1
ATOM 852 N N . SER A 1 106 ? -9.513 4.969 20.978 1.00 67.69 106 SER A N 1
ATOM 853 C CA . SER A 1 106 ? -10.185 4.123 19.986 1.00 67.69 106 SER A CA 1
ATOM 854 C C . SER A 1 106 ? -10.135 2.650 20.374 1.00 67.69 106 SER A C 1
ATOM 856 O O . SER A 1 106 ? -11.030 1.913 19.995 1.00 67.69 106 SER A O 1
ATOM 858 N N . GLY A 1 107 ? -9.140 2.205 21.140 1.00 65.62 107 GLY A N 1
ATOM 859 C CA . GLY A 1 107 ? -9.101 0.847 21.669 1.00 65.62 107 GLY A CA 1
ATOM 860 C C . GLY A 1 107 ? -10.277 0.547 22.601 1.00 65.62 107 GLY A C 1
ATOM 861 O O . GLY A 1 107 ? -10.922 -0.488 22.456 1.00 65.62 107 GLY A O 1
ATOM 862 N N . PHE A 1 108 ? -10.614 1.481 23.496 1.00 66.31 108 PHE A N 1
ATOM 863 C CA . PHE A 1 108 ? -11.749 1.336 24.417 1.00 66.31 108 PHE A CA 1
ATOM 864 C C . PHE A 1 108 ? -13.111 1.365 23.713 1.00 66.31 108 PHE A C 1
ATOM 866 O O . PHE A 1 108 ? -14.059 0.738 24.178 1.00 66.31 108 PHE A O 1
ATOM 873 N N . ASN A 1 109 ? -13.226 2.075 22.587 1.00 66.81 109 ASN A N 1
ATOM 874 C CA . ASN A 1 109 ? -14.481 2.188 21.846 1.00 66.81 109 ASN A CA 1
ATOM 875 C C . ASN A 1 109 ? -14.248 2.149 20.325 1.00 66.81 109 ASN A C 1
ATOM 877 O O . ASN A 1 109 ? -14.484 3.109 19.579 1.00 66.81 109 ASN A O 1
ATOM 881 N N . TYR A 1 110 ? -13.774 0.987 19.868 1.00 65.38 110 TYR A N 1
ATOM 882 C CA . TYR A 1 110 ? -13.299 0.773 18.499 1.00 65.38 110 TYR A CA 1
ATOM 883 C C . TYR A 1 110 ? -14.365 0.995 17.432 1.00 65.38 110 TYR A C 1
ATOM 885 O O . TYR A 1 110 ? -14.084 1.550 16.370 1.00 65.38 110 TYR A O 1
ATOM 893 N N . ARG A 1 111 ? -15.613 0.616 17.726 1.00 63.75 111 ARG A N 1
ATOM 894 C CA . ARG A 1 111 ? -16.746 0.795 16.807 1.00 63.75 111 ARG A CA 1
ATOM 895 C C . ARG A 1 111 ? -17.058 2.271 16.545 1.00 63.75 111 ARG A C 1
ATOM 897 O O . ARG A 1 111 ? -17.540 2.598 15.462 1.00 63.75 111 ARG A O 1
ATOM 904 N N . THR A 1 112 ? -16.763 3.142 17.509 1.00 63.31 112 THR A N 1
ATOM 905 C CA . THR A 1 112 ? -17.149 4.558 17.472 1.00 63.31 112 THR A CA 1
ATOM 906 C C . THR A 1 112 ? -16.021 5.453 16.956 1.00 63.31 112 THR A C 1
ATOM 908 O O . THR A 1 112 ? -16.283 6.375 16.179 1.00 63.31 112 THR A O 1
ATOM 911 N N . HIS A 1 113 ? -14.768 5.163 17.328 1.00 59.41 113 HIS A N 1
ATOM 912 C CA . HIS A 1 113 ? -13.631 6.061 17.069 1.00 59.41 113 HIS A CA 1
ATOM 913 C C . HIS A 1 113 ? -12.456 5.419 16.317 1.00 59.41 113 HIS A C 1
ATOM 915 O O . HIS A 1 113 ? -11.621 6.143 15.770 1.00 59.41 113 HIS A O 1
ATOM 921 N N . GLY A 1 114 ? -12.411 4.085 16.241 1.00 63.09 114 GLY A N 1
ATOM 922 C CA . GLY A 1 114 ? -11.419 3.353 15.458 1.00 63.09 114 GLY A CA 1
ATOM 923 C C . GLY A 1 114 ? -11.726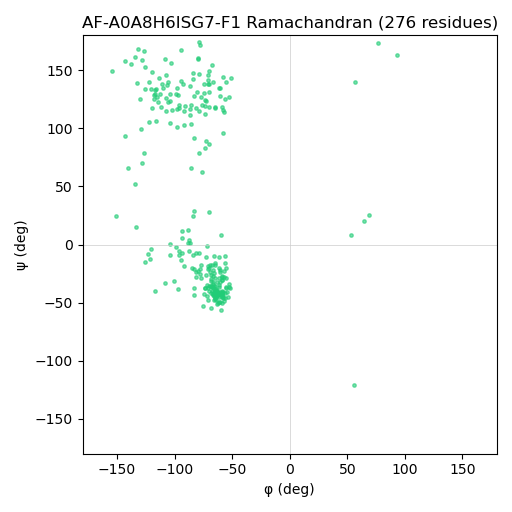 3.349 13.960 1.00 63.09 114 GLY A C 1
ATOM 924 O O . GLY A 1 114 ? -12.799 3.759 13.509 1.00 63.09 114 GLY A O 1
ATOM 925 N N . ILE A 1 115 ? -10.782 2.842 13.163 1.00 71.62 115 ILE A N 1
ATOM 926 C CA . ILE A 1 115 ? -11.009 2.587 11.735 1.00 71.62 115 ILE A CA 1
ATOM 927 C C . ILE A 1 115 ? -11.795 1.278 11.624 1.00 71.62 115 ILE A C 1
ATOM 929 O O . ILE A 1 115 ? -11.231 0.225 11.363 1.00 71.62 115 ILE A O 1
ATOM 933 N N . SER A 1 116 ? -13.104 1.330 11.867 1.00 57.44 116 SER A N 1
ATOM 934 C CA . SER A 1 116 ? -13.976 0.165 12.100 1.00 57.44 116 SER A CA 1
ATOM 935 C C . SER A 1 116 ? -14.260 -0.739 10.884 1.00 57.44 116 SER A C 1
ATOM 937 O O . SER A 1 116 ? -15.300 -1.390 10.813 1.00 57.44 116 SER A O 1
ATOM 939 N N . GLN A 1 117 ? -13.350 -0.814 9.913 1.00 65.00 117 GLN A N 1
ATOM 940 C CA . GLN A 1 117 ? -13.510 -1.627 8.710 1.00 65.00 117 GLN A CA 1
ATOM 941 C C . GLN A 1 117 ? -12.783 -2.957 8.859 1.00 65.00 117 GLN A C 1
ATOM 943 O O . GLN A 1 117 ? -11.571 -3.045 8.667 1.00 65.00 117 GLN A O 1
ATOM 948 N N . GLN A 1 118 ? -13.550 -4.002 9.166 1.00 65.19 118 GLN A N 1
ATOM 949 C CA . GLN A 1 118 ? -13.025 -5.354 9.371 1.00 65.19 118 GLN A CA 1
ATOM 950 C C . GLN A 1 118 ? -12.405 -5.981 8.116 1.00 65.19 118 GLN A C 1
ATOM 952 O O . GLN A 1 118 ? -11.610 -6.914 8.209 1.00 65.19 118 GLN A O 1
ATOM 957 N N . ASN A 1 119 ? -12.723 -5.426 6.949 1.00 75.12 119 ASN A N 1
ATOM 958 C CA . ASN A 1 119 ? -12.276 -5.937 5.660 1.00 75.12 119 ASN A CA 1
ATOM 959 C C . ASN A 1 119 ? -10.926 -5.356 5.215 1.00 75.12 119 ASN A C 1
ATOM 961 O O . ASN A 1 119 ? -10.461 -5.692 4.136 1.00 75.12 119 ASN A O 1
ATOM 965 N N . VAL A 1 120 ? -10.279 -4.487 5.999 1.00 83.88 120 VAL A N 1
ATOM 966 C CA . VAL A 1 120 ? -8.962 -3.940 5.631 1.00 83.88 120 VAL A CA 1
ATOM 967 C C . VAL A 1 120 ? -7.856 -4.810 6.218 1.00 83.88 120 VAL A C 1
ATOM 969 O O . VAL A 1 120 ? -7.557 -4.706 7.408 1.00 83.88 120 VAL A O 1
ATOM 972 N N . ARG A 1 121 ? -7.235 -5.640 5.372 1.00 87.94 121 ARG A N 1
ATOM 973 C CA . ARG A 1 121 ? -6.078 -6.477 5.740 1.00 87.94 121 ARG A CA 1
ATOM 974 C C . ARG A 1 121 ? -4.749 -5.887 5.279 1.00 87.94 121 ARG A C 1
ATOM 976 O O . ARG A 1 121 ? -3.752 -6.013 5.983 1.00 87.94 121 ARG A O 1
ATOM 983 N N . ASN A 1 122 ? -4.736 -5.168 4.158 1.00 91.12 122 ASN A N 1
ATOM 984 C CA . ASN A 1 122 ? -3.524 -4.566 3.607 1.00 91.12 122 ASN A CA 1
ATOM 985 C C . ASN A 1 122 ? -3.625 -3.038 3.559 1.00 91.12 122 ASN A C 1
ATOM 987 O O . ASN A 1 122 ? -4.539 -2.479 2.944 1.00 91.12 122 ASN A O 1
ATOM 991 N N . VAL A 1 123 ? -2.654 -2.350 4.159 1.00 90.81 123 VAL A N 1
ATOM 992 C CA . VAL A 1 123 ? -2.555 -0.884 4.123 1.00 90.81 123 VAL A CA 1
ATOM 993 C C . VAL A 1 123 ? -1.267 -0.473 3.432 1.00 90.81 123 VAL A C 1
ATOM 995 O O . VAL A 1 123 ? -0.184 -0.910 3.801 1.00 90.81 123 VAL A O 1
ATOM 998 N N . GLY A 1 124 ? -1.387 0.405 2.444 1.00 90.44 124 GLY A N 1
ATOM 999 C CA . GLY A 1 124 ? -0.281 1.036 1.747 1.00 90.44 124 GLY A CA 1
ATOM 1000 C C . GLY A 1 124 ? -0.098 2.491 2.164 1.00 90.44 124 GLY A C 1
ATOM 1001 O O . GLY A 1 124 ? -1.060 3.244 2.303 1.00 90.44 124 GLY A O 1
ATOM 1002 N N . LEU A 1 125 ? 1.147 2.919 2.310 1.00 86.88 125 LEU A N 1
ATOM 1003 C CA . LEU A 1 125 ? 1.518 4.291 2.634 1.00 86.88 125 LEU A CA 1
ATOM 1004 C C . LEU A 1 125 ? 2.300 4.856 1.455 1.00 86.88 125 LEU A C 1
ATOM 1006 O O . LEU A 1 125 ? 3.451 4.486 1.230 1.00 86.88 125 LEU A O 1
ATOM 1010 N N . SER A 1 126 ? 1.673 5.741 0.679 1.00 80.50 126 SER A N 1
ATOM 1011 C CA . SER A 1 126 ? 2.364 6.385 -0.440 1.00 80.50 126 SER A CA 1
ATOM 1012 C C . SER A 1 126 ? 3.246 7.507 0.085 1.00 80.50 126 SER A C 1
ATOM 1014 O O . SER A 1 126 ? 2.739 8.528 0.556 1.00 80.50 126 SER A O 1
ATOM 1016 N N . ILE A 1 127 ? 4.558 7.350 -0.078 1.00 70.44 127 ILE A N 1
ATOM 1017 C CA . ILE A 1 127 ? 5.542 8.371 0.279 1.00 70.44 127 ILE A CA 1
ATOM 1018 C C . ILE A 1 127 ? 6.096 9.001 -1.000 1.00 70.44 127 ILE A C 1
ATOM 1020 O O . ILE A 1 127 ? 6.348 8.325 -1.998 1.00 70.44 127 ILE A O 1
ATOM 1024 N N . ALA A 1 128 ? 6.237 10.326 -0.998 1.00 66.00 128 ALA A N 1
ATOM 1025 C CA . ALA A 1 128 ? 6.984 10.999 -2.051 1.00 66.00 128 ALA A CA 1
ATOM 1026 C C . ALA A 1 128 ? 8.488 10.760 -1.837 1.00 66.00 128 ALA A C 1
ATOM 1028 O O . ALA A 1 128 ? 8.936 10.889 -0.702 1.00 66.00 128 ALA A O 1
ATOM 1029 N N . PRO A 1 129 ? 9.274 10.486 -2.892 1.00 59.94 129 PRO A N 1
ATOM 1030 C CA . PRO A 1 129 ? 10.709 10.219 -2.778 1.00 59.94 129 PRO A CA 1
ATOM 1031 C C . PRO A 1 129 ? 11.472 11.290 -1.993 1.00 59.94 129 PRO A C 1
ATOM 1033 O O . PRO A 1 129 ? 12.289 10.960 -1.151 1.00 59.94 129 PRO A O 1
ATOM 1036 N N . THR A 1 130 ? 11.103 12.564 -2.159 1.00 59.16 130 THR A N 1
ATOM 1037 C CA . THR A 1 130 ? 11.679 13.713 -1.432 1.00 59.16 130 THR A CA 1
ATOM 1038 C C . THR A 1 130 ? 11.481 13.674 0.086 1.00 59.16 130 THR A C 1
ATOM 1040 O O . THR A 1 130 ? 12.022 14.513 0.796 1.00 59.16 130 THR A O 1
ATOM 1043 N N . HIS A 1 131 ? 10.646 12.771 0.599 1.00 59.78 131 HIS A N 1
ATOM 1044 C CA . HIS A 1 131 ? 10.406 12.601 2.029 1.00 59.78 131 HIS A CA 1
ATOM 1045 C C . HIS A 1 131 ? 11.107 11.364 2.602 1.00 59.78 131 HIS A C 1
ATOM 1047 O O . HIS A 1 131 ? 11.102 11.220 3.819 1.00 59.78 131 HIS A O 1
ATOM 1053 N N . LEU A 1 132 ? 11.685 10.484 1.775 1.00 60.72 132 LEU A N 1
ATOM 1054 C CA . LEU A 1 132 ? 12.349 9.267 2.255 1.00 60.72 132 LEU A CA 1
ATOM 1055 C C . LEU A 1 132 ? 13.587 9.605 3.094 1.00 60.72 132 LEU A C 1
ATOM 1057 O O . LEU A 1 132 ? 13.686 9.136 4.226 1.00 60.72 132 LEU A O 1
ATOM 1061 N N . ASP A 1 133 ? 14.426 10.514 2.597 1.00 55.16 133 ASP A N 1
ATOM 1062 C CA . ASP A 1 133 ? 15.663 10.946 3.266 1.00 55.16 133 ASP A CA 1
ATOM 1063 C C . ASP A 1 133 ? 15.383 11.604 4.631 1.00 55.16 133 ASP A C 1
ATOM 1065 O O . ASP A 1 133 ? 16.105 11.407 5.605 1.00 55.16 133 ASP A O 1
ATOM 1069 N N . ASN A 1 134 ? 14.266 12.330 4.746 1.00 51.75 134 ASN A N 1
ATOM 1070 C CA . ASN A 1 134 ? 13.874 12.999 5.991 1.00 51.75 134 ASN A CA 1
ATOM 1071 C C . ASN A 1 134 ? 13.257 12.038 7.020 1.00 51.75 134 ASN A C 1
ATOM 1073 O O . ASN A 1 134 ? 13.275 12.314 8.218 1.00 51.75 134 ASN A O 1
ATOM 1077 N N . MET A 1 135 ? 12.669 10.920 6.587 1.00 53.84 135 MET A N 1
ATOM 1078 C CA . MET A 1 135 ? 11.953 10.017 7.490 1.00 53.84 135 MET A CA 1
ATOM 1079 C C . MET A 1 135 ? 12.878 9.059 8.258 1.00 53.84 135 MET A C 1
ATOM 1081 O O . MET A 1 135 ? 12.537 8.674 9.379 1.00 53.84 135 MET A O 1
ATOM 1085 N N . ALA A 1 136 ? 14.042 8.705 7.704 1.00 50.53 136 ALA A N 1
ATOM 1086 C CA . ALA A 1 136 ? 15.009 7.816 8.357 1.00 50.53 136 ALA A CA 1
ATOM 1087 C C . ALA A 1 136 ? 15.764 8.474 9.528 1.00 50.53 136 ALA A C 1
ATOM 1089 O O . ALA A 1 136 ? 16.150 7.792 10.476 1.00 50.53 136 ALA A O 1
ATOM 1090 N N . CYS A 1 137 ? 15.906 9.802 9.520 1.00 46.03 137 CYS A N 1
ATOM 1091 C CA . CYS A 1 137 ? 16.741 10.538 10.477 1.00 46.03 137 CYS A CA 1
ATOM 1092 C C . CYS A 1 137 ? 16.098 10.805 11.852 1.00 46.03 137 CYS A C 1
ATOM 1094 O O . CYS A 1 137 ? 16.768 11.294 12.760 1.00 46.03 137 CYS A O 1
ATOM 1096 N N . HIS A 1 138 ? 14.809 10.506 12.051 1.00 53.75 138 HIS A N 1
ATOM 1097 C CA . HIS A 1 138 ? 14.084 10.936 13.255 1.00 53.75 138 HIS A CA 1
ATOM 1098 C C . HIS A 1 138 ? 13.351 9.793 13.961 1.00 53.75 138 HIS A C 1
ATOM 1100 O O . HIS A 1 138 ? 12.119 9.755 14.010 1.00 53.75 138 HIS A O 1
ATOM 1106 N N . VAL A 1 139 ? 14.125 8.897 14.581 1.00 52.66 139 VAL A N 1
ATOM 1107 C CA . VAL A 1 139 ? 13.619 7.807 15.439 1.00 52.66 139 VAL A CA 1
ATOM 1108 C C . VAL A 1 139 ? 12.733 8.341 16.576 1.00 52.66 139 VAL A C 1
ATOM 1110 O O . VAL A 1 139 ? 11.705 7.744 16.885 1.00 52.66 139 VAL A O 1
ATOM 1113 N N . ASP A 1 140 ? 13.066 9.508 17.138 1.00 55.34 140 ASP A N 1
ATOM 1114 C CA . ASP A 1 140 ? 12.374 10.065 18.307 1.00 55.34 140 ASP A CA 1
ATOM 1115 C C . ASP A 1 140 ? 11.229 11.040 17.993 1.00 55.34 140 ASP A C 1
ATOM 1117 O O . ASP A 1 140 ? 10.506 11.450 18.898 1.00 55.34 140 ASP A O 1
ATOM 1121 N N . CYS A 1 141 ? 11.017 11.432 16.731 1.00 60.62 141 CYS A N 1
ATOM 1122 C CA . CYS A 1 141 ? 9.937 12.346 16.311 1.00 60.62 141 CYS A CA 1
ATOM 1123 C C . CYS A 1 141 ? 9.851 13.704 17.052 1.00 60.62 141 CYS A C 1
ATOM 1125 O O . CYS A 1 141 ? 8.858 14.421 16.890 1.00 60.62 141 CYS A O 1
ATOM 1127 N N . ARG A 1 142 ? 10.832 14.063 17.893 1.00 53.97 142 ARG A N 1
ATOM 1128 C CA . ARG A 1 142 ? 10.727 15.203 18.819 1.00 53.97 142 ARG A CA 1
ATOM 1129 C C . ARG A 1 142 ? 10.933 16.559 18.149 1.00 53.97 142 ARG A C 1
ATOM 1131 O O . ARG A 1 142 ? 10.543 17.558 18.747 1.00 53.97 142 ARG A O 1
ATOM 1138 N N . HIS A 1 143 ? 11.572 16.633 16.978 1.00 44.44 143 HIS A N 1
ATOM 1139 C CA . HIS A 1 143 ? 12.123 17.907 16.482 1.00 44.44 143 HIS A CA 1
ATOM 1140 C C . HIS A 1 143 ? 11.603 18.386 15.126 1.00 44.44 143 HIS A C 1
ATOM 1142 O O . HIS A 1 143 ? 11.746 19.572 14.849 1.00 44.44 143 HIS A O 1
ATOM 1148 N N . ASP A 1 144 ? 10.905 17.561 14.338 1.00 47.31 144 ASP A N 1
ATOM 1149 C CA . ASP A 1 144 ? 10.326 18.042 13.081 1.00 47.31 144 ASP A CA 1
ATOM 1150 C C . ASP A 1 144 ? 8.808 17.842 13.007 1.00 47.31 144 ASP A C 1
ATOM 1152 O O . ASP A 1 144 ? 8.264 16.751 12.819 1.00 47.31 144 ASP A O 1
ATOM 1156 N N . ARG A 1 145 ? 8.106 18.963 13.174 1.00 48.28 145 ARG A N 1
ATOM 1157 C CA . ARG A 1 145 ? 6.649 19.074 13.075 1.00 48.28 145 ARG A CA 1
ATOM 1158 C C . ARG A 1 145 ? 6.145 18.971 11.628 1.00 48.28 145 ARG A C 1
ATOM 1160 O O 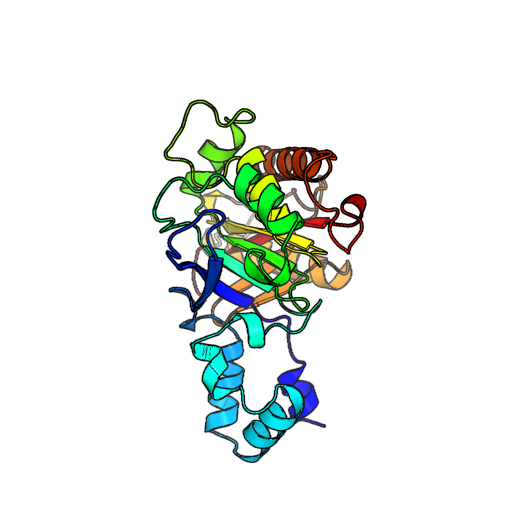. ARG A 1 145 ? 4.938 18.838 11.443 1.00 48.28 145 ARG A O 1
ATOM 1167 N N . ARG A 1 146 ? 7.031 19.025 10.627 1.00 49.34 146 ARG A N 1
ATOM 1168 C CA . ARG A 1 146 ? 6.697 19.016 9.194 1.00 49.34 146 ARG A CA 1
ATOM 1169 C C . ARG A 1 146 ? 6.779 17.631 8.558 1.00 49.34 146 ARG A C 1
ATOM 1171 O O . ARG A 1 146 ? 6.311 17.476 7.435 1.00 49.34 146 ARG A O 1
ATOM 1178 N N . ILE A 1 147 ? 7.306 16.624 9.262 1.00 52.16 147 ILE A N 1
ATOM 1179 C CA . ILE A 1 147 ? 7.390 15.253 8.745 1.00 52.16 147 ILE A CA 1
ATOM 1180 C C . ILE A 1 147 ? 6.082 14.515 9.064 1.00 52.16 147 ILE A C 1
ATOM 1182 O O . ILE A 1 147 ? 5.790 14.235 10.233 1.00 52.16 147 ILE A O 1
ATOM 1186 N N . PRO A 1 148 ? 5.262 14.187 8.048 1.00 50.94 148 PRO A N 1
ATOM 1187 C CA . PRO A 1 148 ? 3.929 13.640 8.273 1.00 50.94 148 PRO A CA 1
ATOM 1188 C C . PRO A 1 148 ? 3.944 12.218 8.857 1.00 50.94 148 PRO A C 1
ATOM 1190 O O . PRO A 1 148 ? 2.982 11.846 9.525 1.00 50.94 148 PRO A O 1
ATOM 1193 N N . LEU A 1 149 ? 5.022 11.441 8.671 1.00 63.78 149 LEU A N 1
ATOM 1194 C CA . LEU A 1 149 ? 5.176 10.099 9.250 1.00 63.78 149 LEU A CA 1
ATOM 1195 C C . LEU A 1 149 ? 6.613 9.821 9.683 1.00 63.78 149 LEU A C 1
ATOM 1197 O O . LEU A 1 149 ? 7.417 9.328 8.905 1.00 63.78 149 LEU A O 1
ATOM 1201 N N . CYS A 1 150 ? 6.915 10.077 10.949 1.00 71.88 150 CYS A N 1
ATOM 1202 C CA . CYS A 1 150 ? 8.019 9.384 11.602 1.00 71.88 150 CYS A CA 1
ATOM 1203 C C . CYS A 1 150 ? 7.571 7.965 12.037 1.00 71.88 150 CYS A C 1
ATOM 1205 O O . CYS A 1 150 ? 6.361 7.739 12.206 1.00 71.88 150 CYS A O 1
ATOM 1207 N N . PRO A 1 151 ? 8.503 7.028 12.295 1.00 75.12 151 PRO A N 1
ATOM 1208 C CA . PRO A 1 151 ? 8.174 5.639 12.629 1.00 75.12 151 PRO A CA 1
ATOM 1209 C C . PRO A 1 151 ? 7.204 5.463 13.812 1.00 75.12 151 PRO A C 1
ATOM 1211 O O . PRO A 1 151 ? 6.269 4.668 13.723 1.00 75.12 151 PRO A O 1
ATOM 1214 N N . LEU A 1 152 ? 7.352 6.241 14.897 1.00 75.00 152 LEU A N 1
ATOM 1215 C CA . LEU A 1 152 ? 6.467 6.142 16.072 1.00 75.00 152 LEU A CA 1
ATOM 1216 C C . LEU A 1 152 ? 5.029 6.581 15.766 1.00 75.00 152 LEU A C 1
ATOM 1218 O O . LEU A 1 152 ? 4.071 5.931 16.185 1.00 75.00 152 LEU A O 1
ATOM 1222 N N . ARG A 1 153 ? 4.860 7.684 15.023 1.00 74.94 153 ARG A N 1
ATOM 1223 C CA . ARG A 1 153 ? 3.528 8.168 14.618 1.00 74.94 153 ARG A CA 1
ATOM 1224 C C . ARG A 1 153 ? 2.865 7.197 13.655 1.00 74.94 153 ARG A C 1
ATOM 1226 O O . ARG A 1 153 ? 1.661 6.984 13.761 1.00 74.94 153 ARG A O 1
ATOM 1233 N N . LEU A 1 154 ? 3.649 6.594 12.762 1.00 78.69 154 LEU A N 1
ATOM 1234 C CA . LEU A 1 154 ? 3.166 5.552 11.872 1.00 78.69 154 LEU A CA 1
ATOM 1235 C C . LEU A 1 154 ? 2.685 4.326 12.661 1.00 78.69 154 LEU A C 1
ATOM 1237 O O . LEU A 1 154 ? 1.555 3.888 12.472 1.00 78.69 154 LEU A O 1
ATOM 1241 N N . ALA A 1 155 ? 3.492 3.812 13.586 1.00 80.06 155 ALA A N 1
ATOM 1242 C CA . ALA A 1 155 ? 3.103 2.683 14.426 1.00 80.06 155 ALA A CA 1
ATOM 1243 C C . ALA A 1 155 ? 1.803 2.960 15.200 1.00 80.06 155 ALA A C 1
ATOM 1245 O O . ALA A 1 155 ? 0.888 2.138 15.193 1.00 80.06 155 ALA A O 1
ATOM 1246 N N . ALA A 1 156 ? 1.684 4.144 15.809 1.00 77.81 156 ALA A N 1
ATOM 1247 C CA . ALA A 1 156 ? 0.472 4.556 16.512 1.00 77.81 156 ALA A CA 1
ATOM 1248 C C . ALA A 1 156 ? -0.743 4.675 15.576 1.00 77.81 156 ALA A C 1
ATOM 1250 O O . ALA A 1 156 ? -1.839 4.249 15.931 1.00 77.81 156 ALA A O 1
ATOM 1251 N N . PHE A 1 157 ? -0.555 5.203 14.363 1.00 80.75 157 PHE A N 1
ATOM 1252 C CA . PHE A 1 157 ? -1.596 5.241 13.339 1.00 80.75 157 PHE A CA 1
ATOM 1253 C C . PHE A 1 157 ? -2.093 3.831 12.990 1.00 80.75 157 PHE A C 1
ATOM 1255 O O . PHE A 1 157 ? -3.295 3.575 13.054 1.00 80.75 157 PHE A O 1
ATOM 1262 N N . LEU A 1 158 ? -1.178 2.904 12.697 1.00 83.44 158 LEU A N 1
ATOM 1263 C CA . LEU A 1 158 ? -1.491 1.531 12.289 1.00 83.44 158 LEU A CA 1
ATOM 1264 C C . LEU A 1 158 ? -2.254 0.744 13.363 1.00 83.44 158 LEU A C 1
ATOM 1266 O O . LEU A 1 158 ? -3.077 -0.103 13.029 1.00 83.44 158 LEU A O 1
ATOM 1270 N N . LYS A 1 159 ? -2.060 1.061 14.649 1.00 80.62 159 LYS A N 1
ATOM 1271 C CA . LYS A 1 159 ? -2.825 0.458 15.756 1.00 80.62 159 LYS A CA 1
ATOM 1272 C C . LYS A 1 159 ? -4.319 0.820 15.754 1.00 80.62 159 LYS A C 1
ATOM 1274 O O . LYS A 1 159 ? -5.090 0.209 16.482 1.00 80.62 159 LYS A O 1
ATOM 1279 N N . ASN A 1 160 ? -4.759 1.765 14.918 1.00 77.44 160 ASN A N 1
ATOM 1280 C CA . ASN A 1 160 ? -6.185 2.051 14.717 1.00 77.44 160 ASN A CA 1
ATOM 1281 C C . ASN A 1 160 ? -6.876 1.041 13.772 1.00 77.44 160 ASN A C 1
ATOM 1283 O O . ASN A 1 160 ? -8.103 1.078 13.636 1.00 77.44 160 ASN A O 1
ATOM 1287 N N . PHE A 1 161 ? -6.127 0.136 13.131 1.00 79.94 161 PHE A N 1
ATOM 1288 C CA . PHE A 1 161 ? -6.658 -0.964 12.319 1.00 79.94 161 PHE A CA 1
ATOM 1289 C C . PHE A 1 161 ? -6.717 -2.250 13.149 1.00 79.94 161 PHE A C 1
ATOM 1291 O O . PHE A 1 161 ? -5.729 -2.655 13.747 1.00 79.94 161 PHE A O 1
ATOM 1298 N N . SER A 1 162 ? -7.872 -2.910 13.168 1.00 74.12 162 SER A N 1
ATOM 1299 C CA . SER A 1 162 ? -8.144 -4.088 14.012 1.00 74.12 162 SER A CA 1
ATOM 1300 C C . SER A 1 162 ? -7.695 -5.414 13.401 1.00 74.12 162 SER A C 1
ATOM 1302 O O . SER A 1 162 ? -7.539 -6.396 14.124 1.00 74.12 162 SER A O 1
ATOM 1304 N N . HIS A 1 163 ? -7.510 -5.439 12.082 1.00 79.44 163 HIS A N 1
ATOM 1305 C CA . HIS A 1 163 ? -7.460 -6.651 11.262 1.00 79.44 163 HIS A CA 1
ATOM 1306 C C . HIS A 1 163 ? -6.286 -6.669 10.278 1.00 79.44 163 HIS A C 1
ATOM 1308 O O . HIS A 1 163 ? -6.271 -7.461 9.343 1.00 79.44 163 HIS A O 1
ATOM 1314 N N . LEU A 1 164 ? -5.320 -5.780 10.488 1.00 85.00 164 LEU A N 1
ATOM 1315 C CA . LEU A 1 164 ? -4.173 -5.595 9.616 1.00 85.00 164 LEU A CA 1
ATOM 1316 C C . LEU A 1 164 ? -3.325 -6.873 9.537 1.00 85.00 164 LEU A C 1
ATOM 1318 O O . LEU A 1 164 ? -3.009 -7.472 10.559 1.00 85.00 164 LEU A O 1
ATOM 1322 N N . GLU A 1 165 ? -2.935 -7.245 8.326 1.00 89.69 165 GLU A N 1
ATOM 1323 C CA . GLU A 1 165 ? -2.035 -8.361 8.020 1.00 89.69 165 GLU A CA 1
ATOM 1324 C C . GLU A 1 165 ? -0.755 -7.851 7.362 1.00 89.69 165 GLU A C 1
ATOM 1326 O O . GLU A 1 165 ? 0.334 -8.298 7.711 1.00 89.69 165 GLU A O 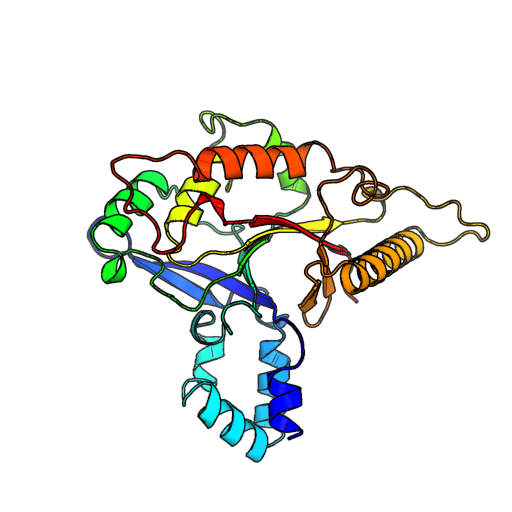1
ATOM 1331 N N . ASN A 1 166 ? -0.862 -6.870 6.459 1.00 92.25 166 ASN A N 1
ATOM 1332 C CA . ASN A 1 166 ? 0.294 -6.290 5.787 1.00 92.25 166 ASN A CA 1
ATOM 1333 C C . ASN A 1 166 ? 0.267 -4.758 5.796 1.00 92.25 166 ASN A C 1
ATOM 1335 O O . ASN A 1 166 ? -0.749 -4.111 5.528 1.00 92.25 166 ASN A O 1
ATOM 1339 N N . VAL A 1 167 ? 1.441 -4.184 6.031 1.00 92.06 167 VAL A N 1
ATOM 1340 C CA . VAL A 1 167 ? 1.758 -2.768 5.882 1.00 92.06 167 VAL A CA 1
ATOM 1341 C C . VAL A 1 167 ? 2.776 -2.632 4.770 1.00 92.06 167 VAL A C 1
ATOM 1343 O O . VAL A 1 167 ? 3.869 -3.186 4.854 1.00 92.06 167 VAL A O 1
ATOM 1346 N N . PHE A 1 168 ? 2.437 -1.854 3.754 1.00 92.69 168 PHE A N 1
ATOM 1347 C CA . PHE A 1 168 ? 3.297 -1.601 2.614 1.00 92.69 168 PHE A CA 1
ATOM 1348 C C . PHE A 1 168 ? 3.757 -0.148 2.592 1.00 92.69 168 PHE A C 1
ATOM 1350 O O . PHE A 1 168 ? 2.944 0.779 2.625 1.00 92.69 168 PHE A O 1
ATOM 1357 N N . LEU A 1 169 ? 5.063 0.062 2.459 1.00 89.19 169 LEU A N 1
ATOM 1358 C CA . LEU A 1 169 ? 5.604 1.349 2.041 1.00 89.19 169 LEU A CA 1
ATOM 1359 C C . LEU A 1 169 ? 5.618 1.414 0.517 1.00 89.19 169 LEU A C 1
ATOM 1361 O O . LEU A 1 169 ? 6.265 0.586 -0.117 1.00 89.19 169 LEU A O 1
ATOM 1365 N N . LEU A 1 170 ? 4.913 2.379 -0.072 1.00 89.62 170 LEU A N 1
ATOM 1366 C CA . LEU A 1 170 ? 4.843 2.541 -1.522 1.00 89.62 170 LEU A CA 1
ATOM 1367 C C . LEU A 1 170 ? 5.838 3.608 -1.974 1.00 89.62 170 LEU A C 1
ATOM 1369 O O . LEU A 1 170 ? 5.686 4.791 -1.647 1.00 89.62 170 LEU A O 1
ATOM 1373 N N . ILE A 1 171 ? 6.816 3.184 -2.772 1.00 86.00 171 ILE A N 1
ATOM 1374 C CA . ILE A 1 171 ? 7.908 4.016 -3.275 1.00 86.00 171 ILE A CA 1
ATOM 1375 C C . ILE A 1 171 ? 7.834 4.127 -4.793 1.00 86.00 171 ILE A C 1
ATOM 1377 O O . ILE A 1 171 ? 7.669 3.151 -5.520 1.00 86.00 171 ILE A O 1
ATOM 1381 N N . LYS A 1 172 ? 7.975 5.354 -5.286 1.00 87.19 172 LYS A N 1
ATOM 1382 C CA . LYS A 1 172 ? 8.041 5.631 -6.719 1.00 87.19 172 LYS A CA 1
ATOM 1383 C C . LYS A 1 172 ? 9.485 5.879 -7.109 1.00 87.19 172 LYS A C 1
ATOM 1385 O O . LYS A 1 172 ? 10.048 6.876 -6.675 1.00 87.19 172 LYS A O 1
ATOM 1390 N N . VAL A 1 173 ? 10.040 5.016 -7.945 1.00 84.50 173 VAL A N 1
ATOM 1391 C CA . VAL A 1 173 ? 11.456 5.059 -8.323 1.00 84.50 173 VAL A CA 1
ATOM 1392 C C . VAL A 1 173 ? 11.671 5.752 -9.657 1.00 84.50 173 VAL A C 1
ATOM 1394 O O . VAL A 1 173 ? 10.947 5.517 -10.624 1.00 84.50 173 VAL A O 1
ATOM 1397 N N . LYS A 1 174 ? 12.665 6.629 -9.713 1.00 84.81 174 LYS A N 1
ATOM 1398 C CA . LYS A 1 174 ? 13.189 7.240 -10.933 1.00 84.81 174 LYS A CA 1
ATOM 1399 C C . LYS A 1 174 ? 14.379 6.430 -11.434 1.00 84.81 174 LYS A C 1
ATOM 1401 O O . LYS A 1 174 ? 14.958 5.632 -10.708 1.00 84.81 174 LYS A O 1
ATOM 1406 N N . SER A 1 175 ? 14.800 6.694 -12.666 1.00 81.38 175 SER A N 1
ATOM 1407 C CA . SER A 1 175 ? 15.980 6.045 -13.242 1.00 81.38 175 SER A CA 1
ATOM 1408 C C . SER A 1 175 ? 17.260 6.280 -12.435 1.00 81.38 175 SER A C 1
ATOM 1410 O O . SER A 1 175 ? 18.119 5.410 -12.412 1.00 81.38 175 SER A O 1
ATOM 1412 N N . ALA A 1 176 ? 17.377 7.426 -11.754 1.00 78.50 176 ALA A N 1
ATOM 1413 C CA . ALA A 1 176 ? 18.509 7.729 -10.875 1.00 78.50 176 ALA A CA 1
ATOM 1414 C C . ALA A 1 176 ? 18.527 6.879 -9.591 1.00 78.50 176 ALA A C 1
ATOM 1416 O O . ALA A 1 176 ? 19.579 6.722 -8.986 1.00 78.50 176 ALA A O 1
ATOM 1417 N N . ASP A 1 177 ? 17.385 6.304 -9.202 1.00 77.56 177 ASP A N 1
ATOM 1418 C CA . ASP A 1 177 ? 17.245 5.485 -7.993 1.00 77.56 177 ASP A CA 1
ATOM 1419 C C . ASP A 1 177 ? 17.605 4.012 -8.245 1.00 77.56 177 ASP A C 1
ATOM 1421 O O . ASP A 1 177 ? 17.485 3.182 -7.338 1.00 77.56 177 ASP A O 1
ATOM 1425 N N . VAL A 1 178 ? 18.009 3.678 -9.478 1.00 77.88 178 VAL A N 1
ATOM 1426 C CA . VAL A 1 178 ? 18.252 2.312 -9.939 1.00 77.88 178 VAL A CA 1
ATOM 1427 C C . VAL A 1 178 ? 19.649 2.174 -10.532 1.00 77.88 178 VAL A C 1
ATOM 1429 O O . VAL A 1 178 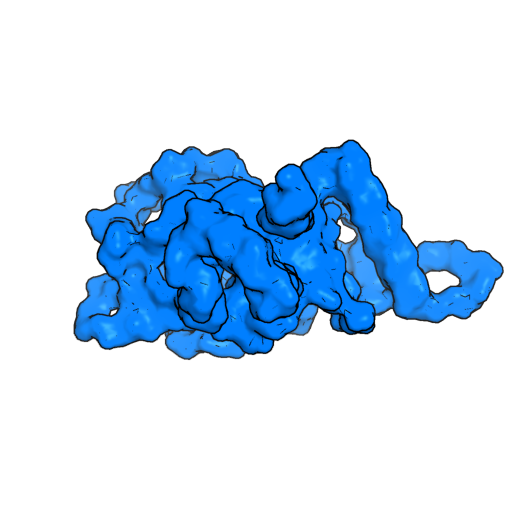? 20.080 2.991 -11.345 1.00 77.88 178 VAL A O 1
ATOM 1432 N N . ALA A 1 179 ? 20.357 1.113 -10.149 1.00 71.00 179 ALA A N 1
ATOM 1433 C CA . ALA A 1 179 ? 21.658 0.788 -10.714 1.00 71.00 179 ALA A CA 1
ATOM 1434 C C . ALA A 1 179 ? 21.540 0.549 -12.225 1.00 71.00 179 ALA A C 1
ATOM 1436 O O . ALA A 1 179 ? 20.638 -0.154 -12.692 1.00 71.00 179 ALA A O 1
ATOM 1437 N N . ARG A 1 180 ? 22.463 1.124 -13.004 1.00 66.06 180 ARG A N 1
ATOM 1438 C CA . ARG A 1 180 ? 22.544 0.831 -14.438 1.00 66.06 180 ARG A CA 1
ATOM 1439 C C . ARG A 1 180 ? 22.917 -0.640 -14.592 1.00 66.06 180 ARG A C 1
ATOM 1441 O O . ARG A 1 180 ? 23.985 -1.049 -14.141 1.00 66.06 180 ARG A O 1
ATOM 1448 N N . ILE A 1 181 ? 22.044 -1.428 -15.210 1.00 64.06 181 ILE A N 1
ATOM 1449 C CA . ILE A 1 181 ? 22.446 -2.722 -15.755 1.00 64.06 181 ILE A CA 1
ATOM 1450 C C . ILE A 1 181 ? 23.344 -2.392 -16.950 1.00 64.06 181 ILE A C 1
ATOM 1452 O O . ILE A 1 181 ? 23.072 -1.424 -17.663 1.00 64.06 181 ILE A O 1
ATOM 1456 N N . ALA A 1 182 ? 24.457 -3.112 -17.116 1.00 55.09 182 ALA A N 1
ATOM 1457 C CA . ALA A 1 182 ? 25.362 -2.914 -18.244 1.00 55.09 182 ALA A CA 1
ATOM 1458 C C . ALA A 1 182 ? 24.577 -3.110 -19.550 1.00 55.09 182 ALA A C 1
ATOM 1460 O O . ALA A 1 182 ? 24.337 -4.234 -19.978 1.00 55.09 182 ALA A O 1
ATOM 1461 N N . ALA A 1 183 ? 24.105 -2.010 -20.130 1.00 53.28 183 ALA A N 1
ATOM 1462 C CA . ALA A 1 183 ? 23.404 -2.022 -21.396 1.00 53.28 183 ALA A CA 1
ATOM 1463 C C . ALA A 1 183 ? 24.448 -2.201 -22.494 1.00 53.28 183 ALA A C 1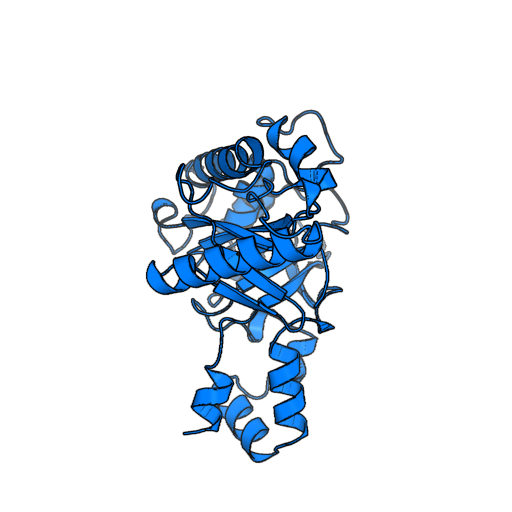
ATOM 1465 O O . ALA A 1 183 ? 25.354 -1.375 -22.623 1.00 53.28 183 ALA A O 1
ATOM 1466 N N . ALA A 1 184 ? 24.328 -3.277 -23.265 1.00 51.00 184 ALA A N 1
ATOM 1467 C CA . ALA A 1 184 ? 25.200 -3.553 -24.402 1.00 51.00 184 ALA A CA 1
ATOM 1468 C C . ALA A 1 184 ? 24.933 -2.606 -25.598 1.00 51.00 184 ALA A C 1
ATOM 1470 O O . ALA A 1 184 ? 25.597 -2.698 -26.623 1.00 51.00 184 ALA A O 1
ATOM 1471 N N . ASP A 1 185 ? 23.959 -1.703 -25.478 1.00 54.50 185 ASP A N 1
ATOM 1472 C CA . ASP A 1 185 ? 23.188 -1.196 -26.612 1.00 54.50 185 ASP A CA 1
ATOM 1473 C C . ASP A 1 185 ? 22.657 0.243 -26.434 1.00 54.50 185 ASP A C 1
ATOM 1475 O O . ASP A 1 185 ? 21.681 0.640 -27.064 1.00 54.50 185 ASP A O 1
ATOM 1479 N N . GLY A 1 186 ? 23.290 1.075 -25.599 1.00 58.16 186 GLY A N 1
ATOM 1480 C CA . GLY A 1 186 ? 22.947 2.508 -25.527 1.00 58.16 186 GLY A CA 1
ATOM 1481 C C . GLY A 1 186 ? 21.522 2.807 -25.029 1.00 58.16 186 GLY A C 1
ATOM 1482 O O . GLY A 1 186 ? 20.995 3.893 -25.274 1.00 58.16 186 GLY A O 1
ATOM 1483 N N . SER A 1 187 ? 20.890 1.858 -24.329 1.00 66.50 187 SER A N 1
ATOM 1484 C CA . SER A 1 187 ? 19.517 1.986 -23.837 1.00 66.50 187 SER A CA 1
ATOM 1485 C C . SER A 1 187 ? 19.315 3.200 -22.914 1.00 66.50 187 SER A C 1
ATOM 1487 O O . SER A 1 187 ? 20.183 3.605 -22.130 1.00 66.50 187 SER A O 1
ATOM 1489 N N . SER A 1 188 ? 18.132 3.818 -23.015 1.00 77.62 188 SER A N 1
ATOM 1490 C CA . SER A 1 188 ? 17.792 4.997 -22.214 1.00 77.62 188 SER A CA 1
ATOM 1491 C C . SER A 1 188 ? 17.654 4.655 -20.724 1.00 77.62 188 SER A C 1
ATOM 1493 O O . SER A 1 188 ? 17.274 3.548 -20.342 1.00 77.62 188 SER A O 1
ATOM 1495 N N . ALA A 1 189 ? 17.869 5.642 -19.851 1.00 75.94 189 ALA A N 1
ATOM 1496 C CA . ALA A 1 189 ? 17.723 5.465 -18.405 1.00 75.94 189 ALA A CA 1
ATOM 1497 C C . ALA A 1 189 ? 16.302 5.018 -17.985 1.00 75.94 189 ALA A C 1
ATOM 1499 O O . ALA A 1 189 ? 16.130 4.364 -16.954 1.00 75.94 189 ALA A O 1
ATOM 1500 N N . ARG A 1 190 ? 15.270 5.355 -18.775 1.00 79.62 190 ARG A N 1
ATOM 1501 C CA . ARG A 1 190 ? 13.893 4.878 -18.569 1.00 79.62 190 ARG A CA 1
ATOM 1502 C C . ARG A 1 190 ? 13.753 3.399 -18.930 1.00 79.62 190 ARG A C 1
ATOM 1504 O O . ARG A 1 190 ? 13.186 2.659 -18.138 1.00 79.62 190 ARG A O 1
ATOM 1511 N N . ALA A 1 191 ? 14.319 2.976 -20.060 1.00 80.88 191 ALA A N 1
ATOM 1512 C CA . ALA A 1 191 ? 14.300 1.575 -20.477 1.00 80.88 191 ALA A CA 1
ATOM 1513 C C . ALA A 1 191 ? 14.969 0.669 -19.430 1.00 80.88 191 ALA A C 1
ATOM 1515 O O . ALA A 1 191 ? 14.401 -0.347 -19.049 1.00 80.88 191 ALA A O 1
ATOM 1516 N N . ASN A 1 192 ? 16.106 1.096 -18.865 1.00 82.62 192 ASN A N 1
ATOM 1517 C CA . ASN A 1 192 ? 16.759 0.368 -17.771 1.00 82.62 192 ASN A CA 1
ATOM 1518 C C . ASN A 1 192 ? 15.861 0.233 -16.523 1.00 82.62 192 ASN A C 1
ATOM 1520 O O . ASN A 1 192 ? 15.830 -0.819 -15.893 1.00 82.62 192 ASN A O 1
ATOM 1524 N N . LEU A 1 193 ? 15.121 1.287 -16.158 1.00 85.94 193 LEU A N 1
ATOM 1525 C CA . LEU A 1 193 ? 14.182 1.234 -15.033 1.00 85.94 193 LEU A CA 1
ATOM 1526 C C . LEU A 1 193 ? 13.035 0.251 -15.299 1.00 85.94 193 LEU A C 1
ATOM 1528 O O . LEU A 1 193 ? 12.691 -0.534 -14.416 1.00 85.94 193 LEU A O 1
ATOM 1532 N N . ASP A 1 194 ? 12.448 0.302 -16.493 1.00 86.62 194 ASP A N 1
ATOM 1533 C CA . ASP A 1 194 ? 11.340 -0.576 -16.863 1.00 86.62 194 ASP A CA 1
ATOM 1534 C C . ASP A 1 194 ? 11.799 -2.047 -16.884 1.00 86.62 194 ASP A C 1
ATOM 1536 O O . ASP A 1 194 ? 11.144 -2.882 -16.263 1.00 86.62 194 ASP A O 1
ATOM 1540 N N . MET A 1 195 ? 12.987 -2.341 -17.433 1.00 86.81 195 MET A N 1
ATOM 1541 C CA . MET A 1 195 ? 13.601 -3.679 -17.387 1.00 86.81 195 MET A CA 1
ATOM 1542 C C . MET A 1 195 ? 13.805 -4.191 -15.955 1.00 86.81 195 MET A C 1
ATOM 1544 O O . MET A 1 195 ? 13.462 -5.331 -15.646 1.00 86.81 195 MET A O 1
ATOM 1548 N N . VAL A 1 196 ? 14.338 -3.355 -15.055 1.00 88.25 196 VAL A N 1
ATOM 1549 C CA . VAL A 1 196 ? 14.530 -3.738 -13.646 1.00 88.25 196 VAL A CA 1
ATOM 1550 C C . VAL A 1 196 ? 13.193 -4.052 -12.980 1.00 88.25 196 VAL A C 1
ATOM 1552 O O . VAL A 1 196 ? 13.088 -5.029 -12.239 1.00 88.25 196 VAL A O 1
ATOM 1555 N N . LEU A 1 197 ? 12.157 -3.248 -13.223 1.00 89.12 197 LEU A N 1
ATOM 1556 C CA . LEU A 1 197 ? 10.837 -3.493 -12.643 1.00 89.12 197 LEU A CA 1
ATOM 1557 C C . LEU A 1 197 ? 10.173 -4.748 -13.218 1.00 89.12 197 LEU A C 1
ATOM 1559 O O . LEU A 1 197 ? 9.514 -5.465 -12.467 1.00 89.12 197 LEU A O 1
ATOM 1563 N N . GLU A 1 198 ? 10.365 -5.045 -14.502 1.00 89.75 198 GLU A N 1
ATOM 1564 C CA . GLU A 1 198 ? 9.896 -6.288 -15.122 1.00 89.75 198 GLU A CA 1
ATOM 1565 C C . GLU A 1 198 ? 10.588 -7.520 -14.533 1.00 89.75 198 GLU A C 1
ATOM 1567 O O . GLU A 1 198 ? 9.907 -8.479 -14.162 1.00 89.75 198 GLU A O 1
ATOM 1572 N N . GLU A 1 199 ? 11.911 -7.470 -14.347 1.00 89.19 199 GLU A N 1
ATOM 1573 C CA . GLU A 1 199 ? 12.661 -8.530 -13.664 1.00 89.19 199 GLU A CA 1
ATOM 1574 C C . GLU A 1 199 ? 12.105 -8.758 -12.251 1.00 89.19 199 GLU A C 1
ATOM 1576 O O . GLU A 1 199 ? 11.803 -9.889 -11.864 1.00 89.19 199 GLU A O 1
ATOM 1581 N N . LYS A 1 200 ? 11.906 -7.683 -11.474 1.00 89.69 200 LYS A N 1
ATOM 1582 C CA . LYS A 1 200 ? 11.357 -7.797 -10.114 1.00 89.69 200 LYS A CA 1
ATOM 1583 C C . LYS A 1 200 ? 9.923 -8.301 -10.108 1.00 89.69 200 LYS A C 1
ATOM 1585 O O . LYS A 1 200 ? 9.577 -9.077 -9.225 1.00 89.69 200 LYS A O 1
ATOM 1590 N N . MET A 1 201 ? 9.105 -7.922 -11.085 1.00 90.44 201 MET A N 1
ATOM 1591 C CA . MET A 1 201 ? 7.741 -8.428 -11.219 1.00 90.44 201 MET A CA 1
ATOM 1592 C C . MET A 1 201 ? 7.727 -9.937 -11.488 1.00 90.44 201 MET A C 1
ATOM 1594 O O . MET A 1 201 ? 6.946 -10.661 -10.871 1.00 90.44 201 MET A O 1
ATOM 1598 N N . ALA A 1 202 ? 8.596 -10.424 -12.378 1.00 88.69 202 ALA A N 1
ATOM 1599 C CA . ALA A 1 202 ? 8.716 -11.850 -12.668 1.00 88.69 202 ALA A CA 1
ATOM 1600 C C . ALA A 1 202 ? 9.167 -12.641 -11.429 1.00 88.69 202 ALA A C 1
ATOM 1602 O O . ALA A 1 202 ? 8.572 -13.668 -11.098 1.00 88.69 202 ALA A O 1
ATOM 1603 N N . LEU A 1 203 ? 10.164 -12.124 -10.703 1.00 88.69 203 LEU A N 1
ATOM 1604 C CA . LEU A 1 203 ? 10.626 -12.704 -9.440 1.00 88.69 203 LEU A CA 1
ATOM 1605 C C . LEU A 1 203 ? 9.517 -12.716 -8.383 1.00 88.69 203 LEU A C 1
ATOM 1607 O O . LEU A 1 203 ? 9.288 -13.744 -7.757 1.00 88.69 203 LEU A O 1
ATOM 1611 N N . ALA A 1 204 ? 8.784 -11.611 -8.228 1.00 89.12 204 ALA A N 1
ATOM 1612 C CA . ALA A 1 204 ? 7.691 -11.510 -7.270 1.00 89.12 204 ALA A CA 1
ATOM 1613 C C . ALA A 1 204 ? 6.600 -12.554 -7.526 1.00 89.12 204 ALA A C 1
ATOM 1615 O O . ALA A 1 204 ? 6.169 -13.230 -6.596 1.00 89.12 204 ALA A O 1
ATOM 1616 N N . ARG A 1 205 ? 6.204 -12.748 -8.790 1.00 87.38 205 ARG A N 1
ATOM 1617 C CA . ARG A 1 205 ? 5.224 -13.777 -9.168 1.00 87.38 205 ARG A CA 1
ATOM 1618 C C . ARG A 1 205 ? 5.721 -15.191 -8.870 1.00 87.38 205 ARG A C 1
ATOM 1620 O O . ARG A 1 205 ? 4.942 -16.012 -8.400 1.00 87.38 205 ARG A O 1
ATOM 1627 N N . ARG A 1 206 ? 7.003 -15.471 -9.125 1.00 89.06 206 ARG A N 1
ATOM 1628 C CA . ARG A 1 206 ? 7.614 -16.782 -8.857 1.00 89.06 206 ARG A CA 1
ATOM 1629 C C . ARG A 1 206 ? 7.720 -17.074 -7.359 1.00 89.06 206 ARG A C 1
ATOM 1631 O O . ARG A 1 206 ? 7.448 -18.192 -6.939 1.00 89.06 206 ARG A O 1
ATOM 1638 N N . ASP A 1 207 ? 8.099 -16.071 -6.575 1.00 89.88 207 ASP A N 1
ATOM 1639 C CA . ASP A 1 207 ? 8.421 -16.222 -5.154 1.00 89.88 207 ASP A CA 1
ATOM 1640 C C . ASP A 1 207 ? 7.203 -15.945 -4.241 1.00 89.88 207 ASP A C 1
ATOM 1642 O O . ASP A 1 207 ? 7.333 -15.915 -3.019 1.00 89.88 207 ASP A O 1
ATOM 1646 N N . GLY A 1 208 ? 6.011 -15.732 -4.817 1.00 87.81 208 GLY A N 1
ATOM 1647 C CA . GLY A 1 208 ? 4.774 -15.474 -4.069 1.00 87.81 208 GLY A CA 1
ATOM 1648 C C . GLY A 1 208 ? 4.751 -14.122 -3.344 1.00 87.81 208 GLY A C 1
ATOM 1649 O O . GLY A 1 208 ? 4.072 -13.969 -2.326 1.00 87.81 208 GLY A O 1
ATOM 1650 N N . LEU A 1 209 ? 5.509 -13.142 -3.835 1.00 91.00 209 LEU A N 1
ATOM 1651 C CA . LEU A 1 209 ? 5.522 -11.786 -3.295 1.00 91.00 209 LEU A CA 1
ATOM 1652 C C . LEU A 1 209 ? 4.319 -10.979 -3.799 1.00 91.00 209 LEU A C 1
ATOM 1654 O O . LEU A 1 209 ? 3.702 -11.288 -4.820 1.00 91.00 209 LEU A O 1
ATOM 1658 N N . ALA A 1 210 ? 3.987 -9.915 -3.076 1.00 90.81 210 ALA A N 1
ATOM 1659 C CA . ALA A 1 210 ? 2.839 -9.085 -3.380 1.00 90.81 210 ALA A CA 1
ATOM 1660 C C . ALA A 1 210 ? 3.057 -8.278 -4.668 1.00 90.81 210 ALA A C 1
ATOM 1662 O O . ALA A 1 210 ? 4.067 -7.591 -4.848 1.00 90.81 210 ALA A O 1
ATOM 1663 N N . VAL A 1 211 ? 2.057 -8.327 -5.545 1.00 90.31 211 VAL A N 1
ATOM 1664 C CA . VAL A 1 211 ? 1.968 -7.502 -6.748 1.00 90.31 211 VAL A CA 1
ATOM 1665 C C . VAL A 1 211 ? 0.583 -6.879 -6.766 1.00 90.31 211 VAL A C 1
ATOM 1667 O O . VAL A 1 211 ? -0.415 -7.590 -6.686 1.00 90.31 211 VAL A O 1
ATOM 1670 N N . PHE A 1 212 ? 0.530 -5.556 -6.860 1.00 88.62 212 PHE A N 1
ATOM 1671 C CA . PHE A 1 212 ? -0.719 -4.812 -6.987 1.00 88.62 212 PHE A CA 1
ATOM 1672 C C . PHE A 1 212 ? -0.685 -3.994 -8.261 1.00 88.62 212 PHE A C 1
ATOM 1674 O O . PHE A 1 212 ? 0.337 -3.394 -8.591 1.00 88.62 212 PHE A O 1
ATOM 1681 N N . GLU A 1 213 ? -1.803 -3.926 -8.963 1.00 85.25 213 GLU A N 1
ATOM 1682 C CA . GLU A 1 213 ? -1.905 -3.142 -10.183 1.00 85.25 213 GLU A CA 1
ATOM 1683 C C . GLU A 1 213 ? -2.874 -1.977 -9.965 1.00 85.25 213 GLU A C 1
ATOM 1685 O O . GLU A 1 213 ? -3.823 -2.009 -9.179 1.00 85.25 213 GLU A O 1
ATOM 1690 N N . ASP A 1 214 ? -2.532 -0.848 -10.570 1.00 82.75 214 ASP A N 1
ATOM 1691 C CA . ASP A 1 214 ? -3.440 0.262 -10.765 1.00 82.75 214 ASP A CA 1
ATOM 1692 C C . ASP A 1 214 ? -3.444 0.615 -12.251 1.00 82.75 214 ASP A C 1
ATOM 1694 O O . ASP A 1 214 ? -2.580 0.192 -13.017 1.00 82.75 214 ASP A O 1
ATOM 1698 N N . THR A 1 215 ? -4.409 1.423 -12.683 1.00 77.25 215 THR A N 1
ATOM 1699 C CA . THR A 1 215 ? -4.614 1.725 -14.115 1.00 77.25 215 THR A CA 1
ATOM 1700 C C . THR A 1 215 ? -3.393 2.300 -14.846 1.00 77.25 215 THR A C 1
ATOM 1702 O O . THR A 1 215 ? -3.412 2.368 -16.071 1.00 77.25 215 THR A O 1
ATOM 1705 N N . ARG A 1 216 ? -2.369 2.784 -14.133 1.00 81.56 216 ARG A N 1
ATOM 1706 C CA . ARG A 1 216 ? -1.176 3.404 -14.723 1.00 81.56 216 ARG A CA 1
ATOM 1707 C C . ARG A 1 216 ? 0.128 2.725 -14.314 1.00 81.56 216 ARG A C 1
ATOM 1709 O O . ARG A 1 216 ? 1.185 3.156 -14.785 1.00 81.56 216 ARG A O 1
ATOM 1716 N N . ARG A 1 217 ? 0.102 1.783 -13.365 1.00 85.44 217 ARG A N 1
ATOM 1717 C CA . ARG A 1 217 ? 1.298 1.290 -12.668 1.00 85.44 217 ARG A CA 1
ATOM 1718 C C . ARG A 1 217 ? 1.123 -0.124 -12.142 1.00 85.44 217 ARG A C 1
ATOM 1720 O O . ARG A 1 217 ? 0.058 -0.490 -11.664 1.00 85.44 217 ARG A O 1
ATOM 1727 N N . THR A 1 218 ? 2.236 -0.842 -12.098 1.00 88.44 218 THR A N 1
ATOM 1728 C CA . THR A 1 218 ? 2.371 -2.078 -11.331 1.00 88.44 218 THR A CA 1
ATOM 1729 C C . THR A 1 218 ? 3.251 -1.795 -10.119 1.00 88.44 218 THR A C 1
ATOM 1731 O O . THR A 1 218 ? 4.360 -1.274 -10.251 1.00 88.44 218 THR A O 1
ATOM 1734 N N . TRP A 1 219 ? 2.740 -2.120 -8.939 1.00 91.25 219 TRP A N 1
ATOM 1735 C CA . TRP A 1 219 ? 3.440 -2.089 -7.666 1.00 91.25 219 TRP A CA 1
ATOM 1736 C C . TRP A 1 219 ? 3.962 -3.484 -7.362 1.00 91.25 219 TRP A C 1
ATOM 1738 O O . TRP A 1 219 ? 3.187 -4.428 -7.244 1.00 91.25 219 TRP A O 1
ATOM 1748 N N . VAL A 1 220 ? 5.275 -3.604 -7.228 1.00 92.44 220 VAL A N 1
ATOM 1749 C CA . VAL A 1 220 ? 5.961 -4.880 -7.032 1.00 92.44 220 VAL A CA 1
ATOM 1750 C C . VAL A 1 220 ? 6.654 -4.872 -5.686 1.00 92.44 220 VAL A C 1
ATOM 1752 O O . VAL A 1 220 ? 7.345 -3.910 -5.346 1.00 92.44 220 VAL A O 1
ATOM 1755 N N . GLU A 1 221 ? 6.486 -5.939 -4.916 1.00 93.44 221 GLU A N 1
ATOM 1756 C CA . GLU A 1 221 ? 7.197 -6.081 -3.659 1.00 93.44 221 GLU A CA 1
ATOM 1757 C C . GLU A 1 221 ? 8.687 -6.342 -3.842 1.00 93.44 221 GLU A C 1
ATOM 1759 O O . GLU A 1 221 ? 9.105 -7.174 -4.647 1.00 93.44 221 GLU A O 1
ATOM 1764 N N . ILE A 1 222 ? 9.483 -5.670 -3.009 1.00 91.06 222 ILE A N 1
ATOM 1765 C CA . ILE A 1 222 ? 10.914 -5.919 -2.883 1.00 91.06 222 ILE A CA 1
ATOM 1766 C C . ILE A 1 222 ? 11.200 -6.528 -1.515 1.00 91.06 222 ILE A C 1
ATOM 1768 O O . ILE A 1 222 ? 10.970 -5.870 -0.493 1.00 91.06 222 ILE A O 1
ATOM 1772 N N . PRO A 1 223 ? 11.738 -7.760 -1.473 1.00 88.81 223 PRO A N 1
ATOM 1773 C CA . PRO A 1 223 ? 12.021 -8.417 -0.215 1.00 88.81 223 PRO A CA 1
ATOM 1774 C C . PRO A 1 223 ? 13.195 -7.732 0.486 1.00 88.81 223 PRO A C 1
ATOM 1776 O O . PRO A 1 223 ? 14.124 -7.215 -0.146 1.00 88.81 223 PRO A O 1
ATOM 1779 N N . ASN A 1 224 ? 13.171 -7.775 1.817 1.00 86.62 224 ASN A N 1
ATOM 1780 C CA . ASN A 1 224 ? 14.239 -7.272 2.672 1.00 86.62 224 ASN A CA 1
ATOM 1781 C C . ASN A 1 224 ? 15.435 -8.253 2.677 1.00 86.62 224 ASN A C 1
ATOM 1783 O O . ASN A 1 224 ? 15.769 -8.867 3.684 1.00 86.62 224 ASN A O 1
ATOM 1787 N N . THR A 1 225 ? 16.050 -8.455 1.512 1.00 86.12 225 THR A N 1
ATOM 1788 C CA . THR A 1 225 ? 17.226 -9.313 1.316 1.00 86.12 225 THR A CA 1
ATOM 1789 C C . THR A 1 225 ? 18.217 -8.629 0.387 1.00 86.12 225 THR A C 1
ATOM 1791 O O . THR A 1 225 ? 17.826 -7.821 -0.454 1.00 86.12 225 THR A O 1
ATOM 1794 N N . ARG A 1 226 ? 19.506 -8.984 0.472 1.00 82.19 226 ARG A N 1
ATOM 1795 C CA . ARG A 1 226 ? 20.548 -8.456 -0.432 1.00 82.19 226 ARG A CA 1
ATOM 1796 C C . ARG A 1 226 ? 20.189 -8.628 -1.916 1.00 82.19 226 ARG A C 1
ATOM 1798 O O . ARG A 1 226 ? 20.479 -7.748 -2.716 1.00 82.19 226 ARG A O 1
ATOM 1805 N N . ALA A 1 227 ? 19.544 -9.739 -2.278 1.00 80.81 227 ALA A N 1
ATOM 1806 C CA . ALA A 1 227 ? 19.131 -10.024 -3.653 1.00 80.81 227 ALA A CA 1
ATOM 1807 C C . ALA A 1 227 ? 17.915 -9.191 -4.101 1.00 80.81 227 ALA A C 1
ATOM 1809 O O . ALA A 1 227 ? 17.926 -8.639 -5.203 1.00 80.81 227 ALA A O 1
ATOM 1810 N N . GLY A 1 228 ? 16.894 -9.041 -3.246 1.00 80.19 228 GLY A N 1
ATOM 1811 C CA . GLY A 1 228 ? 15.760 -8.145 -3.521 1.00 80.19 228 GLY A CA 1
ATOM 1812 C C . GLY A 1 228 ? 16.226 -6.706 -3.714 1.00 80.19 228 GLY A C 1
ATOM 1813 O O . GLY A 1 228 ? 15.849 -6.013 -4.657 1.00 80.19 228 GLY A O 1
ATOM 1814 N N . ARG A 1 229 ? 17.170 -6.325 -2.863 1.00 81.94 229 ARG A N 1
ATOM 1815 C CA . ARG A 1 229 ? 17.890 -5.065 -2.829 1.00 81.94 229 ARG A CA 1
ATOM 1816 C C . ARG A 1 229 ? 19.089 -5.013 -3.797 1.00 81.94 229 ARG A C 1
ATOM 1818 O O . ARG A 1 229 ? 20.067 -4.331 -3.541 1.00 81.94 229 ARG A O 1
ATOM 1825 N N . ARG A 1 230 ? 19.119 -5.709 -4.929 1.00 79.12 230 ARG A N 1
ATOM 1826 C CA . ARG A 1 230 ? 20.325 -5.630 -5.786 1.00 79.12 230 ARG A CA 1
ATOM 1827 C C . ARG A 1 230 ? 20.392 -4.370 -6.668 1.00 79.12 230 ARG A C 1
ATOM 1829 O O . ARG A 1 230 ? 21.482 -3.970 -7.058 1.00 79.12 230 ARG A O 1
ATOM 1836 N N . HIS A 1 231 ? 19.255 -3.731 -6.959 1.00 79.88 231 HIS A N 1
ATOM 1837 C CA . HIS A 1 231 ? 19.168 -2.720 -8.030 1.00 79.88 231 HIS A CA 1
ATOM 1838 C C . HIS A 1 231 ? 18.731 -1.326 -7.592 1.00 79.88 231 HIS A C 1
ATOM 1840 O O . HIS A 1 231 ? 18.700 -0.436 -8.424 1.00 79.88 231 HIS A O 1
ATOM 1846 N N . PHE A 1 232 ? 18.379 -1.115 -6.329 1.00 82.56 232 PHE A N 1
ATOM 1847 C CA . PHE A 1 232 ? 17.847 0.167 -5.848 1.00 82.56 232 PHE A CA 1
ATOM 1848 C C . PHE A 1 232 ? 18.865 0.924 -4.982 1.00 82.56 232 PHE A C 1
ATOM 1850 O O . PHE A 1 232 ? 19.599 0.297 -4.235 1.00 82.56 232 PHE A O 1
ATOM 1857 N N . PHE A 1 233 ? 18.907 2.251 -5.005 1.00 73.56 233 PHE A N 1
ATOM 1858 C CA . PHE A 1 233 ? 19.863 2.995 -4.166 1.00 73.56 233 PHE A CA 1
ATOM 1859 C C . PHE A 1 233 ? 19.309 3.413 -2.787 1.00 73.56 233 PHE A C 1
ATOM 1861 O O . PHE A 1 233 ? 20.079 3.615 -1.858 1.00 73.56 233 PHE A O 1
ATOM 1868 N N . PHE A 1 234 ? 17.987 3.432 -2.586 1.00 68.19 234 PHE A N 1
ATOM 1869 C CA . PHE A 1 234 ? 17.319 3.874 -1.338 1.00 68.19 234 PHE A CA 1
ATOM 1870 C C . PHE A 1 234 ? 17.209 2.790 -0.236 1.00 68.19 234 PHE A C 1
ATOM 1872 O O . PHE A 1 234 ? 16.298 2.796 0.592 1.00 68.19 234 PHE A O 1
ATOM 1879 N N . GLN A 1 235 ? 18.088 1.788 -0.245 1.00 60.06 235 GLN A N 1
ATOM 1880 C CA . GLN A 1 235 ? 17.845 0.507 0.438 1.00 60.06 235 GLN A CA 1
ATOM 1881 C C . GLN A 1 235 ? 18.160 0.472 1.931 1.00 60.06 235 GLN A C 1
ATOM 1883 O O . GLN A 1 235 ? 17.664 -0.414 2.626 1.00 60.06 235 GLN A O 1
ATOM 1888 N N . GLY A 1 236 ? 18.990 1.386 2.430 1.00 61.19 236 GLY A N 1
ATOM 1889 C CA . GLY A 1 236 ? 19.288 1.467 3.862 1.00 61.19 236 GLY A CA 1
ATOM 1890 C C . GLY A 1 236 ? 18.124 2.081 4.632 1.00 61.19 236 GLY A C 1
ATOM 1891 O O . GLY A 1 236 ? 17.577 1.478 5.554 1.00 61.19 236 GLY A O 1
ATOM 1892 N N . ASP A 1 237 ? 17.690 3.248 4.175 1.00 72.75 237 ASP A N 1
ATOM 1893 C CA . ASP A 1 237 ? 16.811 4.143 4.927 1.00 72.75 237 ASP A CA 1
ATOM 1894 C C . ASP A 1 237 ? 15.364 3.654 4.999 1.00 72.75 237 ASP A C 1
ATOM 1896 O O . ASP A 1 237 ? 14.709 3.741 6.038 1.00 72.75 237 ASP A O 1
ATOM 1900 N N . VAL A 1 238 ? 14.872 3.058 3.914 1.00 77.94 238 VAL A N 1
ATOM 1901 C CA . VAL A 1 238 ? 13.484 2.592 3.797 1.00 77.94 238 VAL A CA 1
ATOM 1902 C C . VAL A 1 238 ? 13.203 1.368 4.655 1.00 77.94 238 VAL A C 1
ATOM 1904 O O . VAL A 1 238 ? 12.191 1.307 5.355 1.00 77.94 238 VAL A O 1
ATOM 1907 N N . PHE A 1 239 ? 14.080 0.370 4.580 1.00 80.25 239 PHE A N 1
ATOM 1908 C C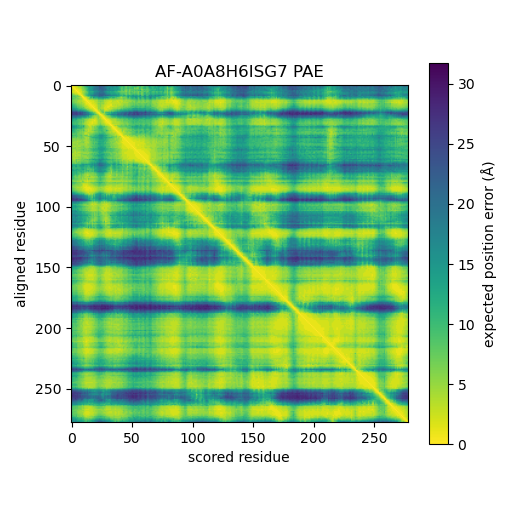A . PHE A 1 239 ? 13.891 -0.865 5.328 1.00 80.25 239 PHE A CA 1
ATOM 1909 C C . PHE A 1 239 ? 14.180 -0.646 6.812 1.00 80.25 239 PHE A C 1
ATOM 1911 O O . PHE A 1 239 ? 13.408 -1.124 7.634 1.00 80.25 239 PHE A O 1
ATOM 1918 N N . ASN A 1 240 ? 15.187 0.169 7.153 1.00 78.69 240 ASN A N 1
ATOM 1919 C CA . ASN A 1 240 ? 15.421 0.577 8.537 1.00 78.69 240 ASN A CA 1
ATOM 1920 C C . ASN A 1 240 ? 14.201 1.310 9.123 1.00 78.69 240 ASN A C 1
ATOM 1922 O O . ASN A 1 240 ? 13.757 1.000 10.226 1.00 78.69 240 ASN A O 1
ATOM 1926 N N . LEU A 1 241 ? 13.585 2.227 8.368 1.00 78.56 241 LEU A N 1
ATOM 1927 C CA . LEU A 1 241 ? 12.344 2.881 8.787 1.00 78.56 241 LEU A CA 1
ATOM 1928 C C . LEU A 1 241 ? 11.219 1.874 9.066 1.00 78.56 241 LEU A C 1
ATOM 1930 O O . LEU A 1 241 ? 10.524 1.999 10.078 1.00 78.56 241 LEU A O 1
ATOM 1934 N N . LEU A 1 242 ? 11.031 0.884 8.190 1.00 82.69 242 LEU A N 1
ATOM 1935 C CA . LEU A 1 242 ? 10.034 -0.164 8.399 1.00 82.69 242 LEU A CA 1
ATOM 1936 C C . LEU A 1 242 ? 10.349 -1.028 9.619 1.00 82.69 242 LEU A C 1
ATOM 1938 O O . LEU A 1 242 ? 9.430 -1.330 10.377 1.00 82.69 242 LEU A O 1
ATOM 1942 N N . ASP A 1 243 ? 11.615 -1.366 9.848 1.00 84.88 243 ASP A N 1
ATOM 1943 C CA . ASP A 1 243 ? 12.047 -2.143 11.009 1.00 84.88 243 ASP A CA 1
ATOM 1944 C C . ASP A 1 243 ? 11.788 -1.371 12.315 1.00 84.88 243 ASP A C 1
ATOM 1946 O O . ASP A 1 243 ? 11.211 -1.916 13.260 1.00 84.88 243 ASP A O 1
ATOM 1950 N N . VAL A 1 244 ? 12.088 -0.066 12.354 1.00 81.94 244 VAL A N 1
ATOM 1951 C CA . VAL A 1 244 ? 11.787 0.808 13.504 1.00 81.94 244 VAL A CA 1
ATOM 1952 C C . VAL A 1 244 ? 10.275 0.970 13.706 1.00 81.94 244 VAL A C 1
ATOM 1954 O O . VAL A 1 244 ? 9.787 0.930 14.844 1.00 81.94 244 VAL A O 1
ATOM 1957 N N . ALA A 1 245 ? 9.507 1.138 12.625 1.00 82.19 245 ALA A N 1
ATOM 1958 C CA . ALA A 1 245 ? 8.050 1.237 12.687 1.00 82.19 245 ALA A CA 1
ATOM 1959 C C . ALA A 1 245 ? 7.427 -0.073 13.190 1.00 82.19 245 ALA A C 1
ATOM 1961 O O . ALA A 1 245 ? 6.549 -0.035 14.054 1.00 82.19 245 ALA A O 1
ATOM 1962 N N . ARG A 1 246 ? 7.928 -1.224 12.728 1.00 87.31 246 ARG A N 1
ATOM 1963 C CA . ARG A 1 246 ? 7.519 -2.555 13.186 1.00 87.31 246 ARG A CA 1
ATOM 1964 C C . ARG A 1 246 ? 7.838 -2.752 14.659 1.00 87.31 246 ARG A C 1
ATOM 1966 O O . ARG A 1 246 ? 6.943 -3.091 15.426 1.00 87.31 246 ARG A O 1
ATOM 1973 N N . ALA A 1 247 ? 9.072 -2.483 15.082 1.00 84.25 247 ALA A N 1
ATOM 1974 C CA . ALA A 1 247 ? 9.464 -2.587 16.485 1.00 84.25 247 ALA A CA 1
ATOM 1975 C C . ALA A 1 247 ? 8.565 -1.717 17.378 1.00 84.25 247 ALA A C 1
ATOM 1977 O O . ALA A 1 247 ? 8.105 -2.155 18.430 1.00 84.25 247 ALA A O 1
ATOM 1978 N N . SER A 1 248 ? 8.245 -0.502 16.928 1.00 81.00 248 SER A N 1
ATOM 1979 C CA . SER A 1 248 ? 7.334 0.411 17.628 1.00 81.00 248 SER A CA 1
ATOM 1980 C C . SER A 1 248 ? 5.883 -0.080 17.643 1.00 81.00 248 SER A C 1
ATOM 1982 O O . SER A 1 248 ? 5.180 0.099 18.637 1.00 81.00 248 SER A O 1
ATOM 1984 N N . TYR A 1 249 ? 5.429 -0.720 16.565 1.00 82.19 249 TYR A N 1
ATOM 1985 C CA . TYR A 1 249 ? 4.100 -1.320 16.470 1.00 82.19 249 TYR A CA 1
ATOM 1986 C C . TYR A 1 249 ? 3.946 -2.504 17.434 1.00 82.19 249 TYR A C 1
ATOM 1988 O O . TYR A 1 249 ? 2.940 -2.591 18.136 1.00 82.19 249 TYR A O 1
ATOM 1996 N N . LEU A 1 250 ? 4.975 -3.350 17.541 1.00 82.44 250 LEU A N 1
ATOM 1997 C CA . LEU A 1 250 ? 4.997 -4.530 18.411 1.00 82.44 250 LEU A CA 1
ATOM 1998 C C . LEU A 1 250 ? 5.092 -4.204 19.904 1.00 82.44 250 LEU A C 1
ATOM 2000 O O . LEU A 1 250 ? 4.721 -5.040 20.731 1.00 82.44 250 LEU A O 1
ATOM 2004 N N . LYS A 1 251 ? 5.561 -3.005 20.280 1.00 77.19 251 LYS A N 1
ATOM 2005 C CA . LYS A 1 251 ? 5.569 -2.578 21.685 1.00 77.19 251 LYS A CA 1
ATOM 2006 C C . LYS A 1 251 ? 4.145 -2.634 22.241 1.00 77.19 251 LYS A C 1
ATOM 2008 O O . LYS A 1 251 ? 3.266 -1.873 21.817 1.00 77.19 251 LYS A O 1
ATOM 2013 N N . ARG A 1 252 ? 3.937 -3.534 23.207 1.00 63.62 252 ARG A N 1
ATOM 2014 C CA . ARG A 1 252 ? 2.713 -3.601 24.007 1.00 63.62 252 ARG A CA 1
ATOM 2015 C C . ARG A 1 252 ? 2.631 -2.325 24.832 1.00 63.62 252 ARG A C 1
ATOM 2017 O O . ARG A 1 252 ? 3.500 -2.063 25.656 1.00 63.62 252 ARG A O 1
ATOM 2024 N N . GLU A 1 253 ? 1.597 -1.529 24.606 1.00 62.75 253 GLU A N 1
ATOM 2025 C CA . GLU A 1 253 ? 1.238 -0.467 25.540 1.00 62.75 253 GLU A CA 1
ATOM 2026 C C . GLU A 1 253 ? 0.026 -0.968 26.308 1.00 62.75 253 GLU A C 1
ATOM 2028 O O . GLU A 1 253 ? -0.974 -1.325 25.690 1.00 62.75 253 GLU A O 1
ATOM 2033 N N . ALA A 1 254 ? 0.120 -1.016 27.638 1.00 49.56 254 ALA A N 1
ATOM 2034 C CA . ALA A 1 254 ? -0.941 -1.530 28.507 1.00 49.56 254 ALA A CA 1
ATOM 2035 C C . ALA A 1 254 ? -2.299 -0.823 28.303 1.00 49.56 254 ALA A C 1
ATOM 2037 O O . ALA A 1 254 ? -3.338 -1.373 28.647 1.00 49.56 254 ALA A O 1
ATOM 2038 N N . SER A 1 255 ? -2.290 0.379 27.719 1.00 48.53 255 SER A N 1
ATOM 2039 C CA . SER A 1 255 ? -3.459 1.211 27.431 1.00 48.53 255 SER A CA 1
ATOM 2040 C C . SER A 1 255 ? -4.015 1.077 26.006 1.00 48.53 255 SER A C 1
ATOM 2042 O O . SER A 1 255 ? -5.042 1.679 25.706 1.00 48.53 255 SER A O 1
ATOM 2044 N N . LEU A 1 256 ? -3.366 0.331 25.108 1.00 52.69 256 LEU A N 1
ATOM 2045 C CA . LEU A 1 256 ? -3.862 0.102 23.749 1.00 52.69 256 LEU A CA 1
ATOM 2046 C C . LEU A 1 256 ? -4.607 -1.229 23.718 1.00 52.69 256 LEU A C 1
ATOM 2048 O O . LEU A 1 256 ? -3.996 -2.270 23.961 1.00 52.69 256 LEU A O 1
ATOM 2052 N N . ALA A 1 257 ? -5.909 -1.203 23.410 1.00 48.22 257 ALA A N 1
ATOM 2053 C CA . ALA A 1 257 ? -6.652 -2.438 23.178 1.00 48.22 257 ALA A CA 1
ATOM 2054 C C . ALA A 1 257 ? -5.908 -3.265 22.127 1.00 48.22 257 ALA A C 1
ATOM 2056 O O . ALA A 1 257 ? -5.537 -2.754 21.066 1.00 48.22 257 ALA A O 1
ATOM 2057 N N . GLN A 1 258 ? -5.635 -4.525 22.461 1.00 49.56 258 GLN A N 1
ATOM 2058 C CA . GLN A 1 258 ? -4.961 -5.428 21.544 1.00 49.56 258 GLN A CA 1
ATOM 2059 C C . GLN A 1 258 ? -5.837 -5.563 20.299 1.00 49.56 258 GLN A C 1
ATOM 2061 O O . GLN A 1 258 ? -7.043 -5.797 20.391 1.00 49.56 258 GLN A O 1
ATOM 2066 N N . THR A 1 259 ? -5.236 -5.344 19.132 1.00 51.41 259 THR A N 1
ATOM 2067 C CA . THR A 1 259 ? -5.873 -5.638 17.851 1.00 51.41 259 THR A CA 1
ATOM 2068 C C . THR A 1 259 ? -6.402 -7.072 17.876 1.00 51.41 259 THR A C 1
ATOM 2070 O O . THR A 1 259 ? -5.773 -7.955 18.454 1.00 51.41 259 THR A O 1
ATOM 2073 N N . PHE A 1 260 ? -7.555 -7.322 17.249 1.00 52.16 260 PHE A N 1
ATOM 2074 C CA . PHE A 1 260 ? -8.135 -8.670 17.180 1.00 52.16 260 PHE A CA 1
ATOM 2075 C C . PHE A 1 260 ? -7.204 -9.662 16.460 1.00 52.16 260 PHE A C 1
ATOM 2077 O O . PHE A 1 260 ? -7.311 -10.868 16.664 1.00 52.16 260 PHE A O 1
ATOM 2084 N N . PHE A 1 261 ? -6.287 -9.156 15.627 1.00 52.38 261 PHE A N 1
ATOM 2085 C CA . PHE A 1 261 ? -5.197 -9.923 15.031 1.00 52.38 261 PHE A CA 1
ATOM 2086 C C . PHE A 1 261 ? -3.897 -9.812 15.851 1.00 52.38 261 PHE A C 1
ATOM 2088 O O . PHE A 1 261 ? -3.582 -8.706 16.310 1.00 52.38 261 PHE A O 1
ATOM 2095 N N . PRO A 1 262 ? -3.115 -10.906 15.998 1.00 61.31 262 PRO A N 1
ATOM 2096 C CA . PRO A 1 262 ? -1.840 -10.883 16.710 1.00 61.31 262 PRO A CA 1
ATOM 2097 C C . PRO A 1 262 ? -0.866 -9.880 16.058 1.00 61.31 262 PRO A C 1
ATOM 2099 O O . PRO A 1 262 ? -0.521 -10.055 14.884 1.00 61.31 262 PRO A O 1
ATOM 2102 N N . PRO A 1 263 ? -0.420 -8.825 16.773 1.00 66.31 263 PRO A N 1
ATOM 2103 C CA . PRO A 1 263 ? 0.444 -7.783 16.206 1.00 66.31 263 PRO A CA 1
ATOM 2104 C C . PRO A 1 263 ? 1.760 -8.312 15.616 1.00 66.31 263 PRO A C 1
ATOM 2106 O O . PRO A 1 263 ? 2.320 -7.717 14.700 1.00 66.31 263 PRO A O 1
ATOM 2109 N N . ASP A 1 264 ? 2.253 -9.435 16.138 1.00 69.19 264 ASP A N 1
ATOM 2110 C CA . ASP A 1 264 ? 3.465 -10.149 15.726 1.00 69.19 264 ASP A CA 1
ATOM 2111 C C . ASP A 1 264 ? 3.381 -10.749 14.318 1.00 69.19 264 ASP A C 1
ATOM 2113 O O . ASP A 1 264 ? 4.411 -10.899 13.655 1.00 69.19 264 ASP A O 1
ATOM 2117 N N . LYS A 1 265 ? 2.164 -11.016 13.833 1.00 80.12 265 LYS A N 1
ATOM 2118 C CA . LYS A 1 265 ? 1.915 -11.566 12.495 1.00 80.12 265 LYS A CA 1
ATOM 2119 C C . LYS A 1 265 ? 1.796 -10.502 11.404 1.00 80.12 265 LYS A C 1
ATOM 2121 O O . LYS A 1 265 ? 1.707 -10.858 10.234 1.00 80.12 265 LYS A O 1
ATOM 2126 N N . VAL A 1 266 ? 1.814 -9.215 11.760 1.00 87.06 266 VAL A N 1
ATOM 2127 C CA . VAL A 1 266 ? 1.723 -8.126 10.780 1.00 87.06 266 VAL A CA 1
ATOM 2128 C C . VAL A 1 266 ? 3.041 -7.985 10.014 1.00 87.06 266 VAL A C 1
ATOM 2130 O O . VAL A 1 266 ? 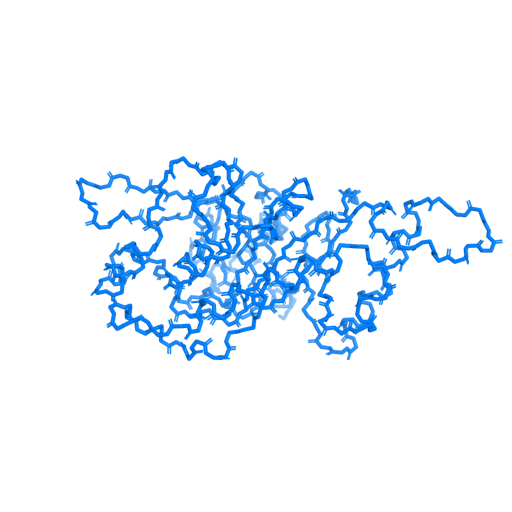4.095 -7.703 10.595 1.00 87.06 266 VAL A O 1
ATOM 2133 N N . GLY A 1 267 ? 2.980 -8.158 8.694 1.00 90.31 267 GLY A N 1
ATOM 2134 C CA . GLY A 1 267 ? 4.106 -7.989 7.782 1.00 90.31 267 GLY A CA 1
ATOM 2135 C C . GLY A 1 267 ? 4.357 -6.520 7.445 1.00 90.31 267 GLY A C 1
ATOM 2136 O O . GLY A 1 267 ? 3.440 -5.804 7.059 1.00 90.31 267 GLY A O 1
ATOM 2137 N N . PHE A 1 268 ? 5.608 -6.068 7.547 1.00 91.50 268 PHE A N 1
ATOM 2138 C CA . PHE A 1 268 ? 6.048 -4.743 7.094 1.00 91.50 268 PHE A CA 1
ATOM 2139 C C . PHE A 1 268 ? 6.891 -4.926 5.829 1.00 91.50 268 PHE A C 1
ATOM 2141 O O . PHE A 1 268 ? 7.935 -5.574 5.868 1.00 91.50 268 PHE A O 1
ATOM 2148 N N . ARG A 1 269 ? 6.398 -4.420 4.697 1.00 92.88 269 ARG A N 1
ATOM 2149 C CA . ARG A 1 269 ? 6.853 -4.770 3.342 1.00 92.88 269 ARG A CA 1
ATOM 2150 C C . ARG A 1 269 ? 7.034 -3.505 2.495 1.00 92.88 269 ARG A C 1
ATOM 2152 O O . ARG A 1 269 ? 6.493 -2.446 2.814 1.00 92.88 269 ARG A O 1
ATOM 2159 N N . VAL A 1 270 ? 7.786 -3.598 1.400 1.00 91.12 270 VAL A N 1
ATOM 2160 C CA . VAL A 1 270 ? 8.043 -2.473 0.480 1.00 91.12 270 VAL A CA 1
ATOM 2161 C C . VAL A 1 270 ? 7.468 -2.799 -0.884 1.00 91.12 270 VAL A C 1
ATOM 2163 O O . VAL A 1 270 ? 7.792 -3.843 -1.432 1.00 91.12 270 VAL A O 1
ATOM 2166 N N . LEU A 1 271 ? 6.678 -1.886 -1.447 1.00 92.62 271 LEU A N 1
ATOM 2167 C CA . LEU A 1 271 ? 6.232 -1.919 -2.837 1.00 92.62 271 LEU A CA 1
ATOM 2168 C C . LEU A 1 271 ? 6.913 -0.802 -3.624 1.00 92.62 271 LEU A C 1
ATOM 2170 O O . LEU A 1 271 ? 6.911 0.356 -3.199 1.00 92.62 271 LEU A O 1
ATOM 2174 N N . VAL A 1 272 ? 7.416 -1.121 -4.810 1.00 90.12 272 VAL A N 1
ATOM 2175 C CA . VAL A 1 272 ? 7.953 -0.137 -5.755 1.00 90.12 272 VAL A CA 1
ATOM 2176 C C . VAL A 1 272 ? 7.206 -0.135 -7.068 1.00 90.12 272 VAL A C 1
ATOM 2178 O O . VAL A 1 272 ? 6.734 -1.157 -7.550 1.00 90.12 272 VAL A O 1
ATOM 2181 N N . SER A 1 273 ? 7.152 1.048 -7.665 1.00 90.25 273 SER A N 1
ATOM 2182 C CA . SER A 1 273 ? 6.653 1.275 -9.014 1.00 90.25 273 SER A CA 1
ATOM 2183 C C . SER A 1 273 ? 7.493 2.354 -9.688 1.00 90.25 273 SER A C 1
ATOM 2185 O O . SER A 1 273 ? 8.039 3.236 -9.025 1.00 90.25 273 SER A O 1
ATOM 2187 N N . SER A 1 274 ? 7.496 2.371 -11.022 1.00 86.06 274 SER A N 1
ATOM 2188 C CA . SER A 1 274 ? 8.078 3.467 -11.803 1.00 86.06 274 SER A CA 1
ATOM 2189 C C . SER A 1 274 ? 7.480 4.823 -11.406 1.00 86.06 274 SER A C 1
ATOM 2191 O O . SER A 1 274 ? 6.275 4.955 -11.155 1.00 86.06 274 SER A O 1
ATOM 2193 N N . TRP A 1 275 ? 8.315 5.859 -11.326 1.00 80.94 275 TRP A N 1
ATOM 2194 C CA . TRP A 1 275 ? 7.883 7.248 -11.185 1.00 80.94 275 TRP A CA 1
ATOM 2195 C C . TRP A 1 275 ? 7.116 7.708 -12.420 1.00 80.94 275 TRP A C 1
ATOM 2197 O O . TRP A 1 275 ? 6.143 8.458 -12.290 1.00 80.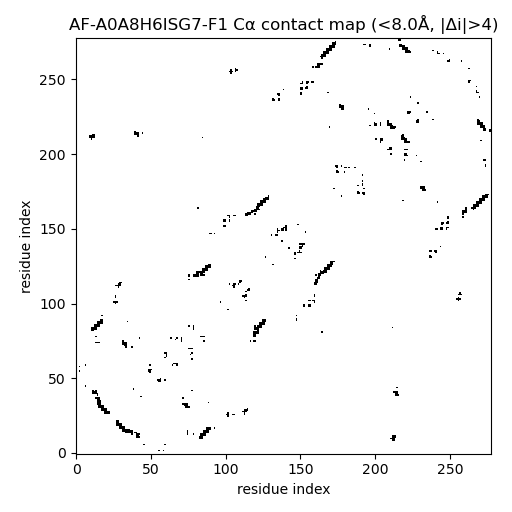94 275 TRP A O 1
ATOM 2207 N N . PHE A 1 276 ? 7.526 7.237 -13.593 1.00 76.25 276 PHE A N 1
ATOM 2208 C CA . PHE A 1 276 ? 6.872 7.539 -14.854 1.00 76.25 276 PHE A CA 1
ATOM 2209 C C . PHE A 1 276 ? 5.522 6.826 -14.921 1.00 76.25 276 PHE A C 1
ATOM 2211 O O . PHE A 1 276 ? 5.319 5.762 -14.336 1.00 76.25 276 PHE A O 1
ATOM 2218 N N . LEU A 1 277 ? 4.555 7.473 -15.562 1.00 75.19 277 LEU A N 1
ATOM 2219 C CA . LEU A 1 277 ? 3.285 6.830 -15.875 1.00 75.19 277 LEU A CA 1
ATOM 2220 C C . LEU A 1 277 ? 3.459 6.042 -17.173 1.00 75.19 277 LEU A C 1
ATOM 2222 O O . LEU A 1 277 ? 4.188 6.493 -18.064 1.00 75.19 277 LEU A O 1
ATOM 2226 N N . ARG A 1 278 ? 2.824 4.871 -17.228 1.00 60.34 278 ARG A N 1
ATOM 2227 C CA . ARG A 1 278 ? 2.574 4.166 -18.482 1.00 60.34 278 ARG A CA 1
ATOM 2228 C C . ARG A 1 278 ? 1.472 4.883 -19.253 1.00 60.34 278 ARG A C 1
ATOM 2230 O O . ARG A 1 278 ? 0.562 5.434 -18.583 1.00 60.34 278 ARG A O 1
#

Sequence (278 aa):
MIFATAANYNPAVVYAELKMIPAGEYPKKITFSSGRNRERSEFRQLRNLAVAIPEFRAFLEAQLGKTFDLLGRYPLKAIRGDKDILVISFHRFPGFLNWRAQAVLSGFNYRTHGISQQNVRNVGLSIAPTHLDNMACHVDCRHDRRIPLCPLRLAAFLKNFSHLENVFLLIKVKSADVARIAAADGSSARANLDMVLEEKMALARRDGLAVFEDTRRTWVEIPNTRAGRRHFFFQGDVFNLLDVARASYLKREASLAQTFFPPDKVGFRVLVSSWFLR

Secondary structure (DSSP, 8-state):
-HHHHHHHSS-BEEEEEEEEE--SSSSPEEEEEE-TTGGGSTHHHHHHHHHH-HHHHHHHHHHH-TTGGGTTT-GGGG--TTT-EEEEE-TT--S---HHHHHHHHHHTHHHHS---TT--EEEEE--GGGHHHHHT-TT--S-TT-S--HHHHHHHHTT-SS--EEEEEEEE-GGGBPPP--TT---HHHHHHHHHHHHHHHHHHTT--EEEETTEEEEEE-SSTTGGGSBS-HHHHHHHHHHHHHHHHS--TTSPPPSS-GGG-EEEEEEEESS--

Foldseek 3Di:
DVLVCVLLPFAKEQEWEWDWDDDPDPPTAIAIFRDPCRVFICLVVLVVVCVVDVVSVVVCCVVLNPCSVVCNGHVLSSAQAPRYEYEYELPDDDDDDPLQRLQLVCLVVVVGRFPPRQRHAHYEYEDEPVLLVVQLPPLPPPPDPPRSDHLLSLLSNCSSAQRYQEYEYEDADELVFWDADPDPDPDDSVVSVVVVVVVQQVVCVVVVHDWGGINWKIWGWQDLDCVSVVIGNSNPRVVSRLVSSLVSNQDDDVSRNHRNDHSVNYYYTYIYIHPDTD

Solvent-accessible surface area (backbone atoms only — not comparable to full-atom values): 15217 Å² total; per-residue (Å²): 109,67,60,61,49,60,76,62,54,72,32,37,37,42,34,28,26,80,39,77,46,91,55,100,54,86,60,54,33,55,46,59,34,52,23,95,56,37,87,38,16,36,64,48,56,57,46,53,48,28,72,76,33,64,71,48,32,55,50,47,29,72,76,64,34,90,47,60,86,44,36,74,58,35,46,74,77,64,44,56,29,85,56,22,36,43,30,38,51,64,91,75,65,89,69,91,74,60,33,54,63,37,22,27,53,12,38,79,39,35,84,72,29,20,49,70,55,78,40,47,18,27,41,28,41,53,50,60,65,91,48,50,76,66,36,49,77,31,80,78,61,82,84,57,93,82,60,89,57,27,31,56,56,43,20,26,47,57,58,33,41,47,40,52,41,36,39,31,44,35,41,50,43,51,47,89,42,37,62,82,69,89,63,94,70,81,67,51,60,63,56,53,44,52,51,54,51,50,53,45,41,55,49,18,65,74,72,72,43,60,61,37,41,35,77,45,47,58,34,28,38,46,55,100,42,74,74,56,52,66,47,52,70,67,60,65,48,56,53,51,35,45,52,52,17,48,56,50,48,58,53,83,49,98,66,42,53,76,45,84,37,68,67,86,69,44,44,77,47,39,28,38,27,67,59,66,74,106

Mean predicted aligned error: 9.91 Å

Organism: NCBI:txid2175873

Radius of gyration: 19.43 Å; Cα contacts (8 Å, |Δi|>4): 482; chains: 1; bounding box: 52×37×55 Å

Nearest PDB structures (foldseek):
  3ogm-assembly8_H  TM=4.484E-01  e=6.761E+00  Arabidopsis thaliana
  5t9j-assembly2_A  TM=2.702E-01  e=8.081E+00  Homo sapiens